Protein AF-Q06V86-F1 (afdb_monomer)

Radius of gyration: 28.52 Å; Cα contacts (8 Å, |Δi|>4): 128; chains: 1; bounding box: 79×44×77 Å

pLDDT: mean 86.24, std 14.99, range [34.12, 98.25]

Nearest PDB structures (foldseek):
  3jbn-assembly1_U  TM=5.425E-01  e=2.072E+00  Plasmodium falciparum 3D7
  9brq-assembly1_7  TM=2.584E-01  e=2.340E+00  Mus musculus
  8ieq-assembly1_A  TM=3.438E-01  e=5.481E+00  Homo sapiens

Solvent-accessible surface area (backbone atoms only — not comparable to full-atom values): 13722 Å² total; per-residue (Å²): 137,84,93,72,70,93,84,68,73,77,73,76,74,80,74,72,74,88,72,66,67,82,69,72,79,90,64,79,62,93,86,62,80,80,78,74,76,84,74,82,75,83,71,97,71,87,79,88,86,83,70,64,50,37,94,85,79,64,45,80,49,80,87,68,82,87,57,80,82,87,85,83,84,79,92,78,89,59,98,70,81,58,86,90,81,85,85,86,66,56,75,47,69,44,89,88,80,67,50,68,50,61,57,80,77,59,92,56,53,51,90,101,50,94,65,44,45,70,61,21,42,52,53,32,39,39,40,77,74,63,65,42,53,72,69,55,49,46,48,42,40,31,72,75,54,68,41,90,71,50,72,71,57,52,51,53,28,40,50,52,35,51,61,68,44,44,68,57,54,54,50,50,54,57,57,68,73,45,91,73,93,69,53,74,49,80,44,80,42,72,58,96,87,44,81,45,74,47,77,46,78,90

Secondary structure (DSSP, 8-state):
-----TT---------GGG------SSPPTTPPP------SS-S--------B-TTT--B----SSSPP---------S--S--------EEE-TTT--EEEPPPPTT--TT--S-HHHHHHHHHHHHTT---HHHHHHIIIIIS-----HHHHHHHHHHHHHHHHHHHHHHHHHHTSSS---EEEEEEEETTEEEEEEEE-

Mean predicted aligned error: 11.6 Å

InterPro domains:
  IPR004291 Transposase IS66, central domain [PF03050] (114-201)
  IPR052344 Transposase-related protein [PTHR33678] (10-201)

Structure (mmCIF, N/CA/C/O backbone):
data_AF-Q06V86-F1
#
_entry.id   AF-Q06V86-F1
#
loop_
_atom_site.group_PDB
_atom_site.id
_atom_site.type_symbol
_atom_site.label_atom_id
_atom_site.label_alt_id
_atom_site.label_comp_id
_atom_site.label_asym_id
_atom_site.label_entity_id
_atom_site.label_seq_id
_atom_site.pdbx_PDB_ins_code
_atom_site.Cartn_x
_atom_site.Cartn_y
_atom_site.Cartn_z
_atom_site.occupancy
_atom_site.B_iso_or_equiv
_atom_site.auth_seq_id
_atom_site.auth_comp_id
_atom_site.auth_asym_id
_atom_site.auth_atom_id
_atom_site.pdbx_PDB_model_num
ATOM 1 N N . ASN A 1 1 ? 9.901 1.646 -50.564 1.00 34.12 1 ASN A N 1
ATOM 2 C CA . ASN A 1 1 ? 9.011 2.822 -50.488 1.00 34.12 1 ASN A CA 1
ATOM 3 C C . ASN A 1 1 ? 7.568 2.352 -50.466 1.00 34.12 1 ASN A C 1
ATOM 5 O O . ASN A 1 1 ? 7.031 2.050 -51.520 1.00 34.12 1 ASN A O 1
ATOM 9 N N . SER A 1 2 ? 6.979 2.202 -49.276 1.00 37.16 2 SER A N 1
ATOM 10 C CA . SER A 1 2 ? 5.553 1.888 -49.124 1.00 37.16 2 SER A CA 1
ATOM 11 C C . SER A 1 2 ? 4.812 3.194 -48.870 1.00 37.16 2 SER A C 1
ATOM 13 O O . SER A 1 2 ? 5.022 3.860 -47.861 1.00 37.16 2 SER A O 1
ATOM 15 N N . SER A 1 3 ? 4.016 3.581 -49.853 1.00 55.81 3 SER A N 1
ATOM 16 C CA . SER A 1 3 ? 3.375 4.877 -50.043 1.00 55.81 3 SER A CA 1
ATOM 17 C C . SER A 1 3 ? 2.005 4.951 -49.363 1.00 55.81 3 SER A C 1
ATOM 19 O O . SER A 1 3 ? 0.987 5.073 -50.042 1.00 55.81 3 SER A O 1
ATOM 21 N N . VAL A 1 4 ? 1.959 4.864 -48.029 1.00 56.91 4 VAL A N 1
ATOM 22 C CA . VAL A 1 4 ? 0.710 5.085 -47.275 1.00 56.91 4 VAL A CA 1
ATOM 23 C C . VAL A 1 4 ? 0.961 6.028 -46.088 1.00 56.91 4 VAL A C 1
ATOM 25 O O . VAL A 1 4 ? 1.773 5.694 -45.226 1.00 56.91 4 VAL A O 1
ATOM 28 N N . PRO A 1 5 ? 0.301 7.203 -46.028 1.00 54.62 5 PRO A N 1
ATOM 29 C CA . PRO A 1 5 ? 0.471 8.162 -44.941 1.00 54.62 5 PRO A CA 1
ATOM 30 C C . PRO A 1 5 ? -0.300 7.768 -43.660 1.00 54.62 5 PRO A C 1
ATOM 32 O O . PRO A 1 5 ? -1.327 7.088 -43.739 1.00 54.62 5 PRO A O 1
ATOM 35 N N . PRO A 1 6 ? 0.135 8.241 -42.473 1.00 48.91 6 PRO A N 1
ATOM 36 C CA . PRO A 1 6 ? -0.340 7.768 -41.166 1.00 48.91 6 PRO A CA 1
ATOM 37 C C . PRO A 1 6 ? -1.754 8.240 -40.788 1.00 48.91 6 PRO A C 1
ATOM 39 O O . PRO A 1 6 ? -2.291 7.803 -39.778 1.00 48.91 6 PRO A O 1
ATOM 42 N N . SER A 1 7 ? -2.364 9.129 -41.577 1.00 47.81 7 SER A N 1
ATOM 43 C CA . SER A 1 7 ? -3.727 9.640 -41.369 1.00 47.81 7 SER A CA 1
ATOM 44 C C . SER A 1 7 ? -4.813 8.809 -42.065 1.00 47.81 7 SER A C 1
ATOM 46 O O . SER A 1 7 ? -5.989 9.161 -42.010 1.00 47.81 7 SER A O 1
ATOM 48 N N . SER A 1 8 ? -4.446 7.698 -42.710 1.00 54.53 8 SER A N 1
ATOM 49 C CA . SER A 1 8 ? -5.396 6.755 -43.310 1.00 54.53 8 SER A CA 1
ATOM 50 C C . SER A 1 8 ? -5.833 5.720 -42.274 1.00 54.53 8 SER A C 1
ATOM 52 O O . SER A 1 8 ? -5.458 4.550 -42.340 1.00 54.53 8 SER A O 1
ATOM 54 N N . ASP A 1 9 ? -6.601 6.172 -41.288 1.00 55.97 9 ASP A N 1
ATOM 55 C CA . ASP A 1 9 ? -7.289 5.307 -40.336 1.00 55.97 9 ASP A CA 1
ATOM 56 C C . ASP A 1 9 ? -8.225 4.381 -41.137 1.00 55.97 9 ASP A C 1
ATOM 58 O O . ASP A 1 9 ? -9.219 4.830 -41.718 1.00 55.97 9 ASP A O 1
ATOM 62 N N . GLN A 1 10 ? -7.885 3.092 -41.274 1.00 51.84 10 GLN A N 1
ATOM 63 C CA . GLN A 1 10 ? -8.790 2.147 -41.928 1.00 51.84 10 GLN A CA 1
ATOM 64 C C . GLN A 1 10 ? -10.020 1.990 -41.035 1.00 51.84 10 GLN A C 1
ATOM 66 O O . GLN A 1 10 ? -10.004 1.261 -40.042 1.00 51.84 10 GLN A O 1
ATOM 71 N N . LEU A 1 11 ? -11.093 2.683 -41.424 1.00 51.59 11 LEU A N 1
ATOM 72 C CA . LEU A 1 11 ? -12.454 2.501 -40.937 1.00 51.59 11 LEU A CA 1
ATOM 73 C C . LEU A 1 11 ? -12.716 1.015 -40.678 1.00 51.59 11 LEU A C 1
ATOM 75 O O . LEU A 1 11 ? -12.593 0.180 -41.577 1.00 51.59 11 LEU A O 1
ATOM 79 N N . LYS A 1 12 ? -13.042 0.714 -39.414 1.00 54.31 12 LYS A N 1
ATOM 80 C CA . LYS A 1 12 ? -13.374 -0.611 -38.877 1.00 54.31 12 LYS A CA 1
ATOM 81 C C . LYS A 1 12 ? -14.008 -1.496 -39.949 1.00 54.31 12 LYS A C 1
ATOM 83 O O . LYS A 1 12 ? -15.127 -1.227 -40.388 1.00 54.31 12 LYS A O 1
ATOM 88 N N . LYS A 1 13 ? -13.327 -2.591 -40.310 1.00 53.28 13 LYS A N 1
ATOM 89 C CA . LYS A 1 13 ? -13.936 -3.669 -41.099 1.00 53.28 13 LYS A CA 1
ATOM 90 C C . LYS A 1 13 ? -15.289 -4.011 -40.461 1.00 53.28 13 LYS A C 1
ATOM 92 O O . LYS A 1 13 ? -15.313 -4.266 -39.250 1.00 53.28 13 LYS A O 1
ATOM 97 N N . PRO A 1 14 ? -16.405 -4.031 -41.213 1.00 53.03 14 PRO A N 1
ATOM 98 C CA . PRO A 1 14 ? -17.647 -4.564 -40.688 1.00 53.03 14 PRO A CA 1
ATOM 99 C C . PRO A 1 14 ? -17.347 -5.997 -40.261 1.00 53.03 14 PRO A C 1
ATOM 101 O O . PRO A 1 14 ? -16.994 -6.836 -41.087 1.00 53.03 14 PRO A O 1
ATOM 104 N N . SER A 1 15 ? -17.398 -6.272 -38.957 1.00 57.78 15 SER A N 1
ATOM 105 C CA . SER A 1 15 ? -17.241 -7.637 -38.468 1.00 57.78 15 SER A CA 1
ATOM 106 C C . SER A 1 15 ? -18.275 -8.498 -39.184 1.00 57.78 15 SER A C 1
ATOM 108 O O . SER A 1 15 ? -19.460 -8.148 -39.167 1.00 57.78 15 SER A O 1
ATOM 110 N N . ASP A 1 16 ? -17.844 -9.595 -39.796 1.00 55.84 16 ASP A N 1
ATOM 111 C CA . ASP A 1 16 ? -18.715 -10.559 -40.456 1.00 55.84 16 ASP A CA 1
ATOM 112 C C . ASP A 1 16 ? -19.658 -11.177 -39.406 1.00 55.84 16 ASP A C 1
ATOM 114 O O . ASP A 1 16 ? -19.385 -12.210 -38.787 1.00 55.84 16 ASP A O 1
ATOM 118 N N . LYS A 1 17 ? -20.795 -10.516 -39.147 1.00 54.19 17 LYS A N 1
ATOM 119 C CA . LYS A 1 17 ? -21.799 -10.952 -38.159 1.00 54.19 17 LYS A CA 1
ATOM 120 C C . LYS A 1 17 ? -22.385 -12.330 -38.506 1.00 54.19 17 LYS A C 1
ATOM 122 O O . LYS A 1 17 ? -23.031 -12.941 -37.658 1.00 54.19 17 LYS A O 1
ATOM 127 N N . LYS A 1 18 ? -22.121 -12.848 -39.713 1.00 53.69 18 LYS A N 1
ATOM 128 C CA . LYS A 1 18 ? -22.596 -14.140 -40.226 1.00 53.69 18 LYS A CA 1
ATOM 129 C C . LYS A 1 18 ? -21.839 -15.369 -39.695 1.00 53.69 18 LYS A C 1
ATOM 131 O O . LYS A 1 18 ? -22.298 -16.481 -39.920 1.00 53.69 18 LYS A O 1
ATOM 136 N N . LYS A 1 19 ? -20.745 -15.209 -38.931 1.00 50.72 19 LYS A N 1
ATOM 137 C CA . LYS A 1 19 ? -20.036 -16.331 -38.265 1.00 50.72 19 LYS A CA 1
ATOM 138 C C . LYS A 1 19 ? -20.211 -16.393 -36.743 1.00 50.72 19 LYS A C 1
ATOM 140 O O . LYS A 1 19 ? -19.453 -17.085 -36.064 1.00 50.72 19 LYS A O 1
ATOM 145 N N . ARG A 1 20 ? -21.228 -15.743 -36.168 1.00 49.97 20 ARG A N 1
ATOM 146 C CA . ARG A 1 20 ? -21.636 -16.075 -34.795 1.00 49.97 20 ARG A CA 1
ATOM 147 C C . ARG A 1 20 ? -22.357 -17.423 -34.818 1.00 49.97 20 ARG A C 1
ATOM 149 O O . ARG A 1 20 ? -23.579 -17.472 -34.915 1.00 49.97 20 ARG A O 1
ATOM 156 N N . LYS A 1 21 ? -21.600 -18.527 -34.715 1.00 56.78 21 LYS A N 1
ATOM 157 C CA . LYS A 1 21 ? -22.159 -19.798 -34.225 1.00 56.78 21 LYS A CA 1
ATOM 158 C C . LYS A 1 21 ? -22.973 -19.449 -32.978 1.00 56.78 21 LYS A C 1
ATOM 160 O O . LYS A 1 21 ? -22.443 -18.735 -32.124 1.00 56.78 21 LYS A O 1
ATOM 165 N N . LYS A 1 22 ? -24.247 -19.871 -32.916 1.00 57.00 22 LYS A N 1
ATOM 166 C CA . LYS A 1 22 ? -25.102 -19.708 -31.728 1.00 57.00 22 LYS A CA 1
ATOM 167 C C . LYS A 1 22 ? -24.255 -20.107 -30.527 1.00 57.00 22 LYS A C 1
ATOM 169 O O . LYS A 1 22 ? -23.870 -21.268 -30.412 1.00 57.00 22 LYS A O 1
ATOM 174 N N . GLY A 1 23 ? -23.853 -19.114 -29.737 1.00 56.69 23 GLY A N 1
ATOM 175 C CA . GLY A 1 23 ? -22.948 -19.338 -28.627 1.00 56.69 23 GLY A CA 1
ATOM 176 C C . GLY A 1 23 ? -23.586 -20.375 -27.722 1.00 56.69 23 GLY A C 1
ATOM 177 O O . GLY A 1 23 ? -24.752 -20.226 -27.353 1.00 56.69 23 GLY A O 1
ATOM 178 N N . PHE A 1 24 ? -22.836 -21.422 -27.377 1.00 60.59 24 PHE A N 1
ATOM 179 C CA . PHE A 1 24 ? -23.138 -22.184 -26.175 1.00 60.59 24 PHE A CA 1
ATOM 180 C C . PHE A 1 24 ? -23.420 -21.177 -25.058 1.00 60.59 24 PHE A C 1
ATOM 182 O O . PHE A 1 24 ? -22.706 -20.170 -24.960 1.00 60.59 24 PHE A O 1
ATOM 189 N N . LYS A 1 25 ? -24.491 -21.398 -24.282 1.00 56.88 25 LYS A N 1
ATOM 190 C CA . LYS A 1 25 ? -24.834 -20.529 -23.151 1.00 56.88 25 LYS A CA 1
ATOM 191 C C . LYS A 1 25 ? -23.555 -20.319 -22.338 1.00 56.88 25 LYS A C 1
ATOM 193 O O . LYS A 1 25 ? -22.993 -21.276 -21.814 1.00 56.88 25 LYS A O 1
ATOM 198 N N . ARG A 1 26 ? -23.059 -19.079 -22.309 1.00 58.31 26 ARG A N 1
ATOM 199 C CA . ARG A 1 26 ? -21.938 -18.699 -21.45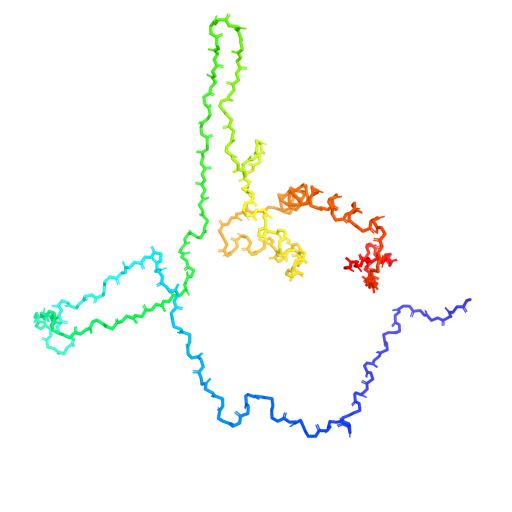1 1.00 58.31 26 ARG A CA 1
ATOM 200 C C . ARG A 1 26 ? -22.482 -18.709 -20.034 1.00 58.31 26 ARG A C 1
ATOM 202 O O . ARG A 1 26 ? -23.236 -17.821 -19.658 1.00 58.31 26 ARG A O 1
ATOM 209 N N . GLY A 1 27 ? -22.164 -19.765 -19.310 1.00 64.69 27 GLY A N 1
ATOM 210 C CA . GLY A 1 27 ? -22.606 -19.987 -17.951 1.00 64.69 27 GLY A CA 1
ATOM 211 C C . GLY A 1 27 ? -22.197 -21.383 -17.496 1.00 64.69 27 GLY A C 1
ATOM 212 O O . GLY A 1 27 ? -21.811 -22.211 -18.328 1.00 64.69 27 GLY A O 1
ATOM 213 N N . PRO A 1 28 ? -22.267 -21.646 -16.188 1.00 60.50 28 PRO A N 1
ATOM 214 C CA . PRO A 1 28 ? -22.154 -23.001 -15.679 1.00 60.50 28 PRO A CA 1
ATOM 215 C C . PRO A 1 28 ? -23.181 -23.895 -16.400 1.00 60.50 28 PRO A C 1
ATOM 217 O O . PRO A 1 28 ? -24.279 -23.435 -16.727 1.00 60.50 28 PRO A O 1
ATOM 220 N N . LYS A 1 29 ? -22.836 -25.157 -16.692 1.00 73.00 29 LYS A N 1
ATOM 221 C CA . LYS A 1 29 ? -23.814 -26.155 -17.165 1.00 73.00 29 LYS A CA 1
ATOM 222 C C . LYS A 1 29 ? -25.028 -26.205 -16.214 1.00 73.00 29 LYS A C 1
ATOM 224 O O . LYS A 1 29 ? -24.946 -25.785 -15.058 1.00 73.0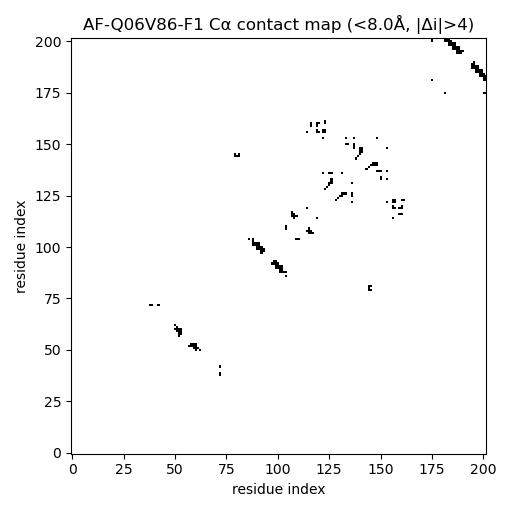0 29 LYS A O 1
ATOM 229 N N . TYR A 1 30 ? -26.154 -26.726 -16.700 1.00 59.00 30 TYR A N 1
ATOM 230 C CA . TYR A 1 30 ? -27.241 -27.111 -15.797 1.00 59.00 30 TYR A CA 1
ATOM 231 C C . TYR A 1 30 ? -26.651 -28.016 -14.702 1.00 59.00 30 TYR A C 1
ATOM 233 O O . TYR A 1 30 ? -25.876 -28.915 -15.025 1.00 59.00 30 TYR A O 1
ATOM 241 N N . ASP A 1 31 ? -26.976 -27.715 -13.444 1.00 60.22 31 ASP A N 1
ATOM 242 C CA . ASP A 1 31 ? -26.534 -28.442 -12.244 1.00 60.22 31 ASP A CA 1
ATOM 243 C C . ASP A 1 31 ? -25.104 -28.169 -11.725 1.00 60.22 31 ASP A C 1
ATOM 245 O O . ASP A 1 31 ? -24.511 -28.988 -11.024 1.00 60.22 31 ASP A O 1
ATOM 249 N N . HIS A 1 32 ? -24.518 -26.996 -12.008 1.00 61.72 32 HIS A N 1
ATOM 250 C CA . HIS A 1 32 ? -23.329 -26.590 -11.247 1.00 61.72 32 HIS A CA 1
ATOM 251 C C . HIS A 1 32 ? -23.700 -26.242 -9.799 1.00 61.72 32 HIS A C 1
ATOM 253 O O . HIS A 1 32 ? -24.498 -25.322 -9.592 1.00 61.72 32 HIS A O 1
ATOM 259 N N . PRO A 1 33 ? -23.068 -26.880 -8.797 1.00 63.41 33 PRO A N 1
ATOM 260 C CA . PRO A 1 33 ? -23.258 -26.503 -7.407 1.00 63.41 33 PRO A CA 1
ATOM 261 C C . PRO A 1 33 ? -22.790 -25.060 -7.216 1.00 63.41 33 PRO A C 1
ATOM 263 O O . PRO A 1 33 ? -21.637 -24.715 -7.502 1.00 63.41 33 PRO A O 1
ATOM 266 N N . GLY A 1 34 ? -23.698 -24.203 -6.752 1.00 62.22 34 GLY A N 1
ATOM 267 C CA . GLY A 1 34 ? -23.363 -22.837 -6.379 1.00 62.22 34 GLY A CA 1
ATOM 268 C C . GLY A 1 34 ? -22.326 -22.862 -5.261 1.00 62.22 34 GLY A C 1
ATOM 269 O O . GLY A 1 34 ? -22.595 -23.347 -4.167 1.00 62.22 34 GLY A O 1
ATOM 270 N N . LYS A 1 35 ? -21.127 -22.345 -5.526 1.00 66.56 35 LYS A N 1
ATOM 271 C CA . LYS A 1 35 ? -20.160 -22.044 -4.468 1.00 66.56 35 LYS A CA 1
ATOM 272 C C . LYS A 1 35 ? -20.473 -20.655 -3.932 1.00 66.56 35 LYS A C 1
ATOM 274 O O . LYS A 1 35 ? -19.900 -19.670 -4.393 1.00 66.56 35 LYS A O 1
ATOM 279 N N . THR A 1 36 ? -21.403 -20.568 -2.987 1.00 68.44 36 THR A N 1
ATOM 280 C CA . THR A 1 36 ? -21.547 -19.350 -2.184 1.00 68.44 36 THR A CA 1
ATOM 281 C C . THR A 1 36 ? -20.258 -19.174 -1.384 1.00 68.44 36 THR A C 1
ATOM 283 O O . THR A 1 36 ? -19.743 -20.130 -0.805 1.00 68.44 36 THR A O 1
ATOM 286 N N . ARG A 1 37 ? -19.669 -17.977 -1.416 1.00 68.81 37 ARG A N 1
ATOM 287 C CA . ARG A 1 37 ? -18.420 -17.693 -0.702 1.00 68.81 37 ARG A CA 1
ATOM 288 C C . ARG A 1 37 ? -18.677 -17.764 0.809 1.00 68.81 37 ARG A C 1
ATOM 290 O O . ARG A 1 37 ? -19.524 -17.032 1.309 1.00 68.81 37 ARG A O 1
ATOM 297 N N . ASN A 1 38 ? -17.929 -18.605 1.524 1.00 69.75 38 ASN A N 1
ATOM 298 C CA . ASN A 1 38 ? -18.038 -18.794 2.979 1.00 69.75 38 ASN A CA 1
ATOM 299 C C . ASN A 1 38 ? -17.360 -17.649 3.765 1.00 69.75 38 ASN A C 1
ATOM 301 O O . ASN A 1 38 ? -16.395 -17.881 4.490 1.00 69.75 38 ASN A O 1
ATOM 305 N N . GLY A 1 39 ? -17.827 -16.408 3.588 1.00 79.31 39 GLY A N 1
ATOM 306 C CA . GLY A 1 39 ? -17.274 -15.233 4.275 1.00 79.31 39 GLY A CA 1
ATOM 307 C C . GLY A 1 39 ? -15.791 -14.960 3.964 1.00 79.31 39 GLY A C 1
ATOM 308 O O . GLY A 1 39 ? -15.280 -15.323 2.898 1.00 79.31 39 GLY A O 1
ATOM 309 N N . PHE A 1 40 ? -15.111 -14.281 4.890 1.00 86.00 40 PHE A N 1
ATOM 310 C CA . PHE A 1 40 ? -13.706 -1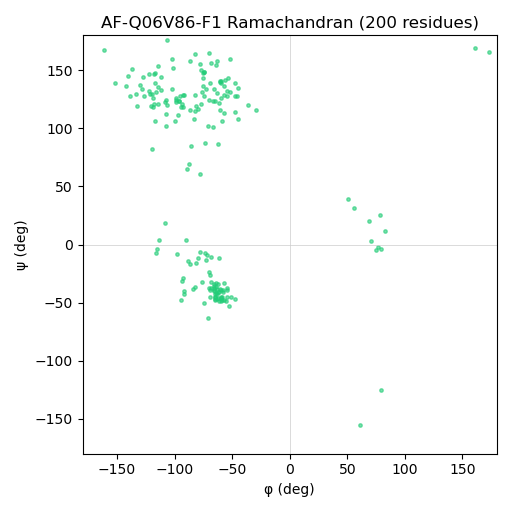3.857 4.818 1.00 86.00 40 PHE A CA 1
ATOM 311 C C . PHE A 1 40 ? -12.796 -14.549 5.853 1.00 86.00 40 PHE A C 1
ATOM 313 O O . PHE A 1 40 ? -11.610 -14.245 5.913 1.00 86.00 40 PHE A O 1
ATOM 320 N N . GLY A 1 41 ? -13.307 -15.503 6.640 1.00 87.00 41 GLY A N 1
ATOM 321 C CA . GLY A 1 41 ? -12.556 -16.110 7.743 1.00 87.00 41 GLY A CA 1
ATOM 322 C C . GLY A 1 41 ? -12.557 -15.204 8.977 1.00 87.00 41 GLY A C 1
ATOM 323 O O . GLY A 1 41 ? -13.632 -14.823 9.445 1.00 87.00 41 GLY A O 1
ATOM 324 N N . GLN A 1 42 ? -11.373 -14.872 9.501 1.00 89.38 42 GLN A N 1
ATOM 325 C CA . GLN A 1 42 ? -11.223 -13.967 10.644 1.00 89.38 42 GLN A CA 1
ATOM 326 C C . GLN A 1 42 ? -11.414 -12.503 10.197 1.00 89.38 42 GLN A C 1
ATOM 328 O O . GLN A 1 42 ? -10.665 -12.050 9.332 1.00 89.38 42 GLN A O 1
ATOM 333 N N . PRO A 1 43 ? -12.393 -11.760 10.752 1.00 92.94 43 PRO A N 1
ATOM 334 C CA . PRO A 1 43 ? -12.591 -10.351 10.422 1.00 92.94 43 PRO A CA 1
ATOM 335 C C . PRO A 1 43 ? -11.563 -9.454 11.127 1.00 92.94 43 PRO A C 1
ATOM 337 O O . PRO A 1 43 ? -11.149 -9.746 12.249 1.00 92.94 43 PRO A O 1
ATOM 340 N N . ASP A 1 44 ? -11.216 -8.325 10.505 1.00 93.19 44 ASP A N 1
ATOM 341 C CA . ASP A 1 44 ? -10.317 -7.320 11.098 1.00 93.19 44 ASP A CA 1
ATOM 342 C C . ASP A 1 44 ? -10.950 -6.603 12.303 1.00 93.19 44 ASP A C 1
ATOM 344 O O . ASP A 1 44 ? -10.264 -6.209 13.245 1.00 93.19 44 ASP A O 1
ATOM 348 N N . LYS A 1 45 ? -12.278 -6.429 12.276 1.00 93.00 45 LYS A N 1
ATOM 349 C CA . LYS A 1 45 ? -13.069 -5.783 13.328 1.00 93.00 45 LYS A CA 1
ATOM 350 C C . LYS A 1 45 ? -14.407 -6.500 13.488 1.00 93.00 45 LYS A C 1
ATOM 352 O O . LYS A 1 45 ? -15.072 -6.798 12.499 1.00 93.00 45 LYS A O 1
ATOM 357 N N . ILE A 1 46 ? -14.814 -6.735 14.734 1.00 94.81 46 ILE A N 1
ATOM 358 C CA . ILE A 1 46 ? -16.150 -7.230 15.088 1.00 94.81 46 ILE A CA 1
ATOM 359 C C . ILE A 1 46 ? -16.912 -6.064 15.711 1.00 94.81 46 ILE A C 1
ATOM 361 O O . ILE A 1 46 ? -16.427 -5.444 16.656 1.00 94.81 46 ILE A O 1
ATOM 365 N N . VAL A 1 47 ? -18.077 -5.740 15.154 1.00 95.19 47 VAL A N 1
ATOM 366 C CA . VAL A 1 47 ? -18.963 -4.691 15.668 1.00 95.19 47 VAL A CA 1
ATOM 367 C C . VAL A 1 47 ? -20.270 -5.363 16.083 1.00 95.19 47 VAL A C 1
ATOM 369 O O . VAL A 1 47 ? -21.012 -5.786 15.193 1.00 95.19 47 VAL A O 1
ATOM 372 N N . PRO A 1 48 ? -20.547 -5.518 17.391 1.00 94.19 48 PRO A N 1
ATOM 373 C CA . PRO A 1 48 ? -21.835 -6.027 17.835 1.00 94.19 48 PRO A CA 1
ATOM 374 C C . PRO A 1 48 ? -22.922 -5.009 17.477 1.00 94.19 48 PRO A C 1
ATOM 376 O O . PRO A 1 48 ? -22.748 -3.805 17.668 1.00 94.19 48 PRO A O 1
ATOM 379 N N . LEU A 1 49 ? -24.027 -5.496 16.915 1.00 94.69 49 LEU A N 1
ATOM 380 C CA . LEU A 1 49 ? -25.209 -4.691 16.626 1.00 94.69 49 LEU A CA 1
ATOM 381 C C . LEU A 1 49 ? -26.294 -5.089 17.620 1.00 94.69 49 LEU A C 1
ATOM 383 O O . LEU A 1 49 ? -26.915 -6.142 17.477 1.00 94.69 49 LEU A O 1
ATOM 387 N N . GLU A 1 50 ? -26.480 -4.259 18.640 1.00 93.50 50 GLU A N 1
ATOM 388 C CA . GLU A 1 50 ? -27.463 -4.473 19.698 1.00 93.50 50 GLU A CA 1
ATOM 389 C C . GLU A 1 50 ? -28.704 -3.612 19.462 1.00 93.50 50 GLU A C 1
ATOM 391 O O . GLU A 1 50 ? -28.653 -2.557 18.826 1.00 93.50 50 GLU A O 1
ATOM 396 N N . LEU A 1 51 ? -29.839 -4.096 19.956 1.00 95.56 51 LEU A N 1
ATOM 397 C CA . LEU A 1 51 ? -31.104 -3.382 19.927 1.00 95.56 51 LEU A CA 1
ATOM 398 C C . LEU A 1 51 ? -31.475 -3.075 21.376 1.00 95.56 51 LEU A C 1
ATOM 400 O O . LEU A 1 51 ? -31.595 -4.004 22.163 1.00 95.56 51 LEU A O 1
ATOM 404 N N . GLU A 1 52 ? -31.642 -1.798 21.722 1.00 94.31 52 GLU A N 1
ATOM 405 C CA . GLU A 1 52 ? -32.019 -1.375 23.084 1.00 94.31 52 GLU A CA 1
ATOM 406 C C . GLU A 1 52 ? -33.537 -1.199 23.234 1.00 94.31 52 GLU A C 1
ATOM 408 O O . GLU A 1 52 ? -34.113 -1.462 24.292 1.00 94.31 52 GLU A O 1
ATOM 413 N N . ASN A 1 53 ? -34.213 -0.800 22.150 1.00 97.25 53 ASN A N 1
ATOM 414 C CA . ASN A 1 53 ? -35.651 -0.546 22.134 1.00 97.25 53 ASN A CA 1
ATOM 415 C C . ASN A 1 53 ? -36.356 -1.302 21.011 1.00 97.25 53 ASN A C 1
ATOM 417 O O . ASN A 1 53 ? -35.862 -1.419 19.889 1.00 97.25 53 ASN A O 1
ATOM 421 N N . CYS A 1 54 ? -37.575 -1.752 21.295 1.00 95.94 54 CYS A N 1
ATOM 422 C CA . CYS A 1 54 ? -38.448 -2.352 20.304 1.00 95.94 54 CYS A CA 1
ATOM 423 C C . CYS A 1 54 ? -38.830 -1.296 19.251 1.00 95.94 54 CYS A C 1
ATOM 425 O O . CYS A 1 54 ? -39.445 -0.289 19.610 1.00 95.94 54 CYS A O 1
ATOM 427 N N . PRO A 1 55 ? -38.571 -1.522 17.950 1.00 95.31 55 PRO A N 1
ATOM 428 C CA . PRO A 1 55 ? -38.890 -0.548 16.904 1.00 95.31 55 PRO A CA 1
ATOM 429 C C . PRO A 1 55 ? -40.400 -0.354 16.690 1.00 95.31 55 PRO A C 1
ATOM 431 O O . PRO A 1 55 ? -40.799 0.553 15.967 1.00 95.31 55 PRO A O 1
ATOM 434 N N . VAL A 1 56 ? -41.244 -1.204 17.287 1.00 97.12 56 VAL A N 1
ATOM 435 C CA . VAL A 1 56 ? -42.708 -1.137 17.160 1.00 97.12 56 VAL A CA 1
ATOM 436 C C . VAL A 1 56 ? -43.344 -0.347 18.305 1.00 97.12 56 VAL A C 1
ATOM 438 O O . VAL A 1 56 ? -44.191 0.503 18.053 1.00 97.12 56 VAL A O 1
ATOM 441 N N . CYS A 1 57 ? -42.965 -0.624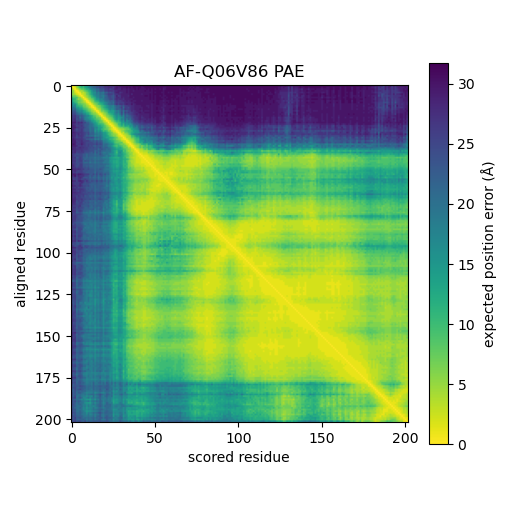 19.557 1.00 96.44 57 CYS A N 1
ATOM 442 C CA . CYS A 1 57 ? -43.602 -0.023 20.738 1.00 96.44 57 CYS A CA 1
ATOM 443 C C . CYS A 1 57 ? -42.681 0.873 21.580 1.00 96.44 57 CYS A C 1
ATOM 445 O O . CYS A 1 57 ? -43.160 1.503 22.518 1.00 96.44 57 CYS A O 1
ATOM 447 N N . GLY A 1 58 ? -41.377 0.922 21.291 1.00 95.75 58 GLY A N 1
ATOM 448 C CA . GLY A 1 58 ? -40.390 1.718 22.031 1.00 95.75 58 GLY A CA 1
ATOM 449 C C . GLY A 1 58 ? -39.983 1.160 23.401 1.00 95.75 58 GLY A C 1
ATOM 450 O O . GLY A 1 58 ? -39.082 1.707 24.030 1.00 95.75 58 GLY A O 1
ATOM 451 N N . GLY A 1 59 ? -40.608 0.073 23.868 1.00 96.94 59 GLY A N 1
ATOM 452 C CA . GLY A 1 59 ? -40.231 -0.591 25.120 1.00 96.94 59 GLY A CA 1
ATOM 453 C C . GLY A 1 59 ? -38.808 -1.155 25.083 1.00 96.94 59 GLY A C 1
ATOM 454 O O . GLY A 1 59 ? -38.268 -1.397 24.003 1.00 96.94 59 GLY A O 1
ATOM 455 N N . SER A 1 60 ? -38.205 -1.371 26.254 1.00 96.69 60 SER A N 1
ATOM 456 C CA . SER A 1 60 ? -36.901 -2.034 26.371 1.00 96.69 60 SER A CA 1
ATOM 457 C C . SER A 1 60 ? -36.968 -3.454 25.814 1.00 96.69 60 SER A C 1
ATOM 459 O O . SER A 1 60 ? -37.960 -4.157 26.024 1.00 96.69 60 SER A O 1
ATOM 461 N N . VAL A 1 61 ? -35.919 -3.877 25.117 1.00 96.75 61 VAL A N 1
ATOM 462 C CA . VAL A 1 61 ? -35.775 -5.261 24.656 1.00 96.75 61 VAL A CA 1
ATOM 463 C C . VAL A 1 61 ? -34.590 -5.920 25.340 1.00 96.75 61 VAL A C 1
ATOM 465 O O . VAL A 1 61 ? -33.638 -5.260 25.748 1.00 96.75 61 VAL A O 1
ATOM 468 N N . GLU A 1 62 ? -34.661 -7.237 25.446 1.00 94.56 62 GLU A N 1
ATOM 469 C CA . GLU A 1 62 ? -33.575 -8.065 25.942 1.00 94.56 62 GLU A CA 1
ATOM 470 C C . GLU A 1 62 ? -33.128 -9.003 24.831 1.00 94.56 62 GLU A C 1
ATOM 472 O O . GLU A 1 62 ? -33.909 -9.414 23.964 1.00 94.56 62 GLU A O 1
ATOM 477 N N . ARG A 1 63 ? -31.839 -9.315 24.841 1.00 93.38 63 ARG A N 1
ATOM 478 C CA . ARG A 1 63 ? -31.247 -10.228 23.882 1.00 93.38 63 ARG A CA 1
ATOM 479 C C . ARG A 1 63 ? -31.610 -11.669 24.248 1.00 93.38 63 ARG A C 1
ATOM 481 O O . ARG A 1 63 ? -31.405 -12.088 25.380 1.00 93.38 63 ARG A O 1
ATOM 488 N N . ASP A 1 64 ? -32.080 -12.441 23.272 1.00 94.31 64 ASP A N 1
ATOM 489 C CA . ASP A 1 64 ? -32.247 -13.889 23.422 1.00 94.31 64 ASP A CA 1
ATOM 490 C C . ASP A 1 64 ? -30.909 -14.597 23.149 1.00 94.31 64 ASP A C 1
ATOM 492 O O . ASP A 1 64 ? -30.441 -14.646 22.010 1.00 94.31 64 ASP A O 1
ATOM 496 N N . GLU A 1 65 ? -30.268 -15.112 24.202 1.00 93.12 65 GLU A N 1
ATOM 497 C CA . GLU A 1 65 ? -28.978 -15.812 24.117 1.00 93.12 65 GLU A CA 1
ATOM 498 C C . GLU A 1 65 ? -29.094 -17.270 23.641 1.00 93.12 65 GLU A C 1
ATOM 500 O O . GLU A 1 65 ? -28.083 -17.891 23.310 1.00 93.12 65 GLU A O 1
ATOM 505 N N . VAL A 1 66 ? -30.307 -17.833 23.573 1.00 95.44 66 VAL A N 1
ATOM 506 C CA . VAL A 1 66 ? -30.530 -19.205 23.087 1.00 95.44 66 VAL A CA 1
ATOM 507 C C . VAL A 1 66 ? -30.434 -19.258 21.563 1.00 95.44 66 VAL A C 1
ATOM 509 O O . VAL A 1 66 ? -30.007 -20.264 20.987 1.00 95.44 66 VAL A O 1
ATOM 512 N N . VAL A 1 67 ? -30.830 -18.176 20.891 1.00 94.19 67 VAL A N 1
ATOM 513 C CA . VAL A 1 67 ? -30.815 -18.090 19.431 1.00 94.19 67 VAL A CA 1
ATOM 514 C C . VAL A 1 67 ? -29.406 -17.734 18.935 1.00 94.19 67 VAL A C 1
ATOM 516 O O . VAL A 1 67 ? -28.835 -16.733 19.368 1.00 94.19 67 VAL A O 1
ATOM 519 N N . PRO A 1 68 ? -28.836 -18.498 17.980 1.00 92.56 68 PRO A N 1
ATOM 520 C CA . PRO A 1 68 ? -27.536 -18.175 17.404 1.00 92.56 68 PRO A CA 1
ATOM 521 C C . PRO A 1 68 ? -27.527 -16.799 16.731 1.00 92.56 68 PRO A C 1
ATOM 523 O O . PRO A 1 68 ? -28.467 -16.434 16.019 1.00 92.56 68 PRO A O 1
ATOM 526 N N . GLU A 1 69 ? -26.425 -16.065 16.884 1.00 92.50 69 GLU A N 1
ATOM 527 C CA . GLU A 1 69 ? -26.230 -14.792 16.193 1.00 92.50 69 GLU A CA 1
ATOM 528 C C . GLU A 1 69 ? -26.259 -14.961 14.667 1.00 92.50 69 GLU A C 1
ATOM 530 O O . GLU A 1 69 ? -25.662 -15.879 14.095 1.00 92.50 69 GLU A O 1
ATOM 535 N N . LYS A 1 70 ? -26.895 -14.008 13.978 1.00 92.50 70 LYS A N 1
ATOM 536 C CA . LYS A 1 70 ? -26.722 -13.849 12.532 1.00 92.50 70 LYS A CA 1
ATOM 537 C C . LYS A 1 70 ? -25.452 -13.050 12.271 1.00 92.50 70 LYS A C 1
ATOM 539 O O . LYS A 1 70 ? -25.389 -11.866 12.584 1.00 92.50 70 LYS A O 1
ATOM 544 N N . VAL A 1 71 ? -24.468 -13.685 11.641 1.00 90.94 71 VAL A N 1
ATOM 545 C CA . VAL A 1 71 ? -23.199 -13.042 11.284 1.00 90.94 71 VAL A CA 1
ATOM 546 C C . VAL A 1 71 ? -23.245 -12.554 9.838 1.00 90.94 71 VAL A C 1
ATOM 548 O O . VAL A 1 71 ? -23.436 -13.344 8.913 1.00 90.94 71 VAL A O 1
ATOM 551 N N . GLN A 1 72 ? -23.014 -11.257 9.635 1.00 91.25 72 GLN A N 1
ATOM 552 C CA . GLN A 1 72 ? -22.829 -10.654 8.316 1.00 91.25 72 GLN A CA 1
ATOM 553 C C . GLN A 1 72 ? -21.436 -10.029 8.231 1.00 91.25 72 GLN A C 1
ATOM 555 O O . GLN A 1 72 ? -21.114 -9.104 8.970 1.00 91.25 72 GLN A O 1
ATOM 560 N N . GLN A 1 73 ? -20.612 -10.530 7.310 1.00 92.62 73 GLN A N 1
ATOM 561 C CA . GLN A 1 73 ? -19.295 -9.963 7.024 1.00 92.62 73 GLN A CA 1
ATOM 562 C C . GLN A 1 73 ? -19.350 -9.133 5.742 1.00 92.62 73 GLN A C 1
ATOM 564 O O . GLN A 1 73 ? -19.874 -9.584 4.722 1.00 92.62 73 GLN A O 1
ATOM 569 N N . VAL A 1 74 ? -18.771 -7.937 5.791 1.00 92.25 74 VAL A N 1
ATOM 570 C CA . VAL A 1 74 ? -18.662 -7.017 4.657 1.00 92.25 74 VAL A CA 1
ATOM 571 C C . VAL A 1 74 ? -17.202 -6.595 4.536 1.00 92.25 74 VAL A C 1
ATOM 573 O O . VAL A 1 74 ? -16.569 -6.280 5.540 1.00 92.25 74 VAL A O 1
ATOM 576 N N . ALA A 1 75 ? -16.664 -6.615 3.317 1.00 92.50 75 ALA A N 1
ATOM 577 C CA . ALA A 1 75 ? -15.384 -5.985 3.017 1.00 92.50 75 ALA A CA 1
ATOM 578 C C . ALA A 1 75 ? -15.666 -4.566 2.524 1.00 92.50 75 ALA A C 1
ATOM 580 O O . ALA A 1 75 ? -16.337 -4.410 1.504 1.00 92.50 75 ALA A O 1
ATOM 581 N N . GLU A 1 76 ? -15.176 -3.565 3.249 1.00 91.94 76 GLU A N 1
ATOM 582 C CA . GLU A 1 76 ? -15.476 -2.154 2.997 1.00 91.94 76 GLU A CA 1
ATOM 583 C C . GLU A 1 76 ? -14.214 -1.289 3.117 1.00 91.94 76 GLU A C 1
ATOM 585 O O . GLU A 1 76 ? -13.285 -1.624 3.858 1.00 91.94 76 GLU A O 1
ATOM 590 N N . VAL A 1 77 ? -14.175 -0.182 2.373 1.00 91.38 77 VAL A N 1
ATOM 591 C CA . VAL A 1 77 ? -13.145 0.852 2.505 1.00 91.38 77 VAL A CA 1
ATOM 592 C C . VAL A 1 77 ? -13.418 1.666 3.769 1.00 91.38 77 VAL A C 1
ATOM 594 O O . VAL A 1 77 ? -14.513 2.178 3.969 1.00 91.38 77 VAL A O 1
ATOM 597 N N . VAL A 1 78 ? -12.407 1.797 4.627 1.00 90.38 78 VAL A N 1
ATOM 598 C CA . VAL A 1 78 ? -12.487 2.606 5.854 1.00 90.38 78 VAL A CA 1
ATOM 599 C C . VAL A 1 78 ? -12.134 4.069 5.585 1.00 90.38 78 VAL A C 1
ATOM 601 O O . VAL A 1 78 ? -11.406 4.359 4.639 1.00 90.38 78 VAL A O 1
ATOM 604 N N . ASP A 1 79 ? -12.587 4.978 6.455 1.00 86.75 79 ASP A N 1
ATOM 605 C CA . ASP A 1 79 ? -12.444 6.435 6.282 1.00 86.75 79 ASP A CA 1
ATOM 606 C C . ASP A 1 79 ? -10.999 6.910 6.049 1.00 86.75 79 ASP A C 1
ATOM 608 O O . ASP A 1 79 ? -10.754 7.810 5.248 1.00 86.75 79 ASP A O 1
ATOM 612 N N . GLN A 1 80 ? -10.026 6.310 6.741 1.00 86.94 80 GLN A N 1
ATOM 613 C CA . GLN A 1 80 ? -8.599 6.602 6.577 1.00 86.94 80 GLN A CA 1
ATOM 614 C C . GLN A 1 80 ? -7.863 5.330 6.142 1.00 86.94 80 GLN A C 1
ATOM 616 O O . GLN A 1 80 ? -7.275 4.638 6.974 1.00 86.94 80 GLN A O 1
ATOM 621 N N . PRO A 1 81 ? -7.878 4.992 4.838 1.00 89.38 81 PRO A N 1
ATOM 622 C CA . PRO A 1 81 ? -7.248 3.769 4.344 1.00 89.38 81 PRO A CA 1
ATOM 623 C C . PRO A 1 81 ? -5.712 3.847 4.368 1.00 89.38 81 PRO A C 1
ATOM 625 O O . PRO A 1 81 ? -5.035 2.845 4.136 1.00 89.38 81 PRO A O 1
ATOM 628 N N . ILE A 1 82 ? -5.155 5.034 4.639 1.00 94.44 82 ILE A N 1
ATOM 629 C CA . ILE A 1 82 ? -3.721 5.304 4.704 1.00 94.44 82 ILE A CA 1
ATOM 630 C C . ILE A 1 82 ? -3.353 5.870 6.070 1.00 94.44 82 ILE A C 1
ATOM 632 O O . ILE A 1 82 ? -3.927 6.849 6.535 1.00 94.44 82 ILE A O 1
ATOM 636 N N . GLU A 1 83 ? -2.304 5.303 6.656 1.00 93.44 83 GLU A N 1
ATOM 637 C CA . GLU A 1 83 ? -1.700 5.779 7.894 1.00 93.44 83 GLU A CA 1
ATOM 638 C C . GLU A 1 83 ? -0.449 6.625 7.595 1.00 93.44 83 GLU A C 1
ATOM 640 O O . GLU A 1 83 ? 0.489 6.159 6.940 1.00 93.44 83 GLU A O 1
ATOM 645 N N . ILE A 1 84 ? -0.411 7.864 8.096 1.00 93.75 84 ILE A N 1
ATOM 646 C CA . ILE A 1 84 ? 0.767 8.740 8.023 1.00 93.75 84 ILE A CA 1
ATOM 647 C C . ILE A 1 84 ? 1.570 8.581 9.316 1.00 93.75 84 ILE A C 1
ATOM 649 O O . ILE A 1 84 ? 1.082 8.893 10.398 1.00 93.75 84 ILE A O 1
ATOM 653 N N . ARG A 1 85 ? 2.819 8.117 9.201 1.00 94.88 85 ARG A N 1
ATOM 654 C CA . ARG A 1 85 ? 3.719 7.884 10.342 1.00 94.88 85 ARG A CA 1
ATOM 655 C C . ARG A 1 85 ? 4.886 8.864 10.338 1.00 94.88 85 ARG A C 1
ATOM 657 O O . ARG A 1 85 ? 5.567 9.009 9.325 1.00 94.88 85 ARG A O 1
ATOM 664 N N . GLU A 1 86 ? 5.162 9.469 11.489 1.00 95.44 86 GLU A N 1
ATOM 665 C CA . GLU A 1 86 ? 6.374 10.256 11.730 1.00 95.44 86 GLU A CA 1
ATOM 666 C C . GLU A 1 86 ? 7.410 9.406 12.477 1.00 95.44 86 GLU A C 1
ATOM 668 O O . GLU A 1 86 ? 7.152 8.912 13.574 1.00 95.44 86 GLU A O 1
ATOM 673 N N . TYR A 1 87 ? 8.600 9.247 11.896 1.00 95.38 87 TYR A N 1
ATOM 674 C CA . TYR A 1 87 ? 9.718 8.552 12.534 1.00 95.38 87 TYR A CA 1
ATOM 675 C C . TYR A 1 87 ? 10.692 9.568 13.133 1.00 95.38 87 TYR A C 1
ATOM 677 O O . TYR A 1 87 ? 11.458 10.206 12.410 1.00 95.38 87 TYR A O 1
ATOM 685 N N . ARG A 1 88 ? 10.690 9.700 14.463 1.00 96.31 88 ARG A N 1
ATOM 686 C CA . ARG A 1 88 ? 11.659 10.526 15.196 1.00 96.31 88 ARG A CA 1
ATOM 687 C C . ARG A 1 88 ? 12.908 9.712 15.495 1.00 96.31 88 ARG A C 1
ATOM 689 O O . ARG A 1 88 ? 12.847 8.725 16.223 1.00 96.31 88 ARG A O 1
ATOM 696 N N . ARG A 1 89 ? 14.035 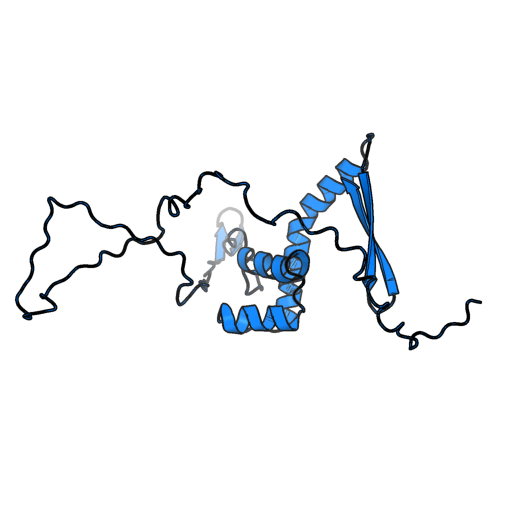10.125 14.920 1.00 95.75 89 ARG A N 1
ATOM 697 C CA . ARG A 1 89 ? 15.306 9.399 14.995 1.00 95.75 89 ARG A CA 1
ATOM 698 C C . ARG A 1 89 ? 16.261 10.119 15.940 1.00 95.75 89 ARG A C 1
ATOM 700 O O . ARG A 1 89 ? 16.615 11.268 15.695 1.00 95.75 89 ARG A O 1
ATOM 707 N N . GLY A 1 90 ? 16.688 9.440 17.002 1.00 97.38 90 GLY A N 1
ATOM 708 C CA . GLY A 1 90 ? 17.739 9.944 17.890 1.00 97.38 90 GLY A CA 1
ATOM 709 C C . GLY A 1 90 ? 19.119 9.836 17.240 1.00 97.38 90 GLY A C 1
ATOM 710 O O . GLY A 1 90 ? 19.351 8.907 16.464 1.00 97.38 90 GLY A O 1
ATOM 711 N N . PHE A 1 91 ? 20.017 10.767 17.565 1.00 97.69 91 PHE A N 1
ATOM 712 C CA . PHE A 1 91 ? 21.444 10.676 17.251 1.00 97.69 91 PHE A CA 1
ATOM 713 C C . PHE A 1 91 ? 22.176 10.024 18.423 1.00 97.69 91 PHE A C 1
ATOM 715 O O . PHE A 1 91 ? 22.026 10.450 19.569 1.00 97.69 91 PHE A O 1
ATOM 722 N N . TYR A 1 92 ? 22.961 8.996 18.139 1.00 98.00 92 TYR A N 1
ATOM 723 C CA . TYR A 1 92 ? 23.662 8.204 19.139 1.00 98.00 92 TYR A CA 1
ATOM 724 C C . TYR A 1 92 ? 25.161 8.317 18.925 1.00 98.00 92 TYR A C 1
ATOM 726 O O . TYR A 1 92 ? 25.629 8.413 17.795 1.00 98.00 92 TYR A O 1
ATOM 734 N N . LYS A 1 93 ? 25.917 8.283 20.022 1.00 98.25 93 LYS A N 1
ATOM 735 C CA . LYS A 1 93 ? 27.379 8.270 20.010 1.00 98.25 93 LYS A CA 1
ATOM 736 C C . LYS A 1 93 ? 27.887 7.196 20.963 1.00 98.25 93 LYS A C 1
ATOM 738 O O . LYS A 1 93 ? 27.492 7.165 22.126 1.00 98.25 93 LYS A O 1
ATOM 743 N N . CYS A 1 94 ? 28.780 6.341 20.482 1.00 97.56 94 CYS A N 1
ATOM 744 C CA . CYS A 1 94 ? 29.490 5.369 21.297 1.00 97.56 94 CYS A CA 1
ATOM 745 C C . CYS A 1 94 ? 30.683 6.053 21.988 1.00 97.56 94 CYS A C 1
ATOM 747 O O . CYS A 1 94 ? 31.586 6.535 21.296 1.00 97.56 94 CYS A O 1
ATOM 749 N N . PRO A 1 95 ? 30.738 6.090 23.331 1.00 96.69 95 PRO A N 1
ATOM 750 C CA . PRO A 1 95 ? 31.842 6.729 24.044 1.00 96.69 95 PRO A CA 1
ATOM 751 C C . PRO A 1 95 ? 33.162 5.951 23.925 1.00 96.69 95 PRO A C 1
ATOM 753 O O . PRO A 1 95 ? 34.222 6.552 24.047 1.00 96.69 95 PRO A O 1
ATOM 756 N N . SER A 1 96 ? 33.116 4.641 23.664 1.00 97.56 96 SER A N 1
ATOM 757 C CA . SER A 1 96 ? 34.309 3.781 23.643 1.00 97.56 96 SER A CA 1
ATOM 758 C C . SER A 1 96 ? 35.060 3.799 22.311 1.00 97.56 96 SER A C 1
ATOM 760 O O . SER A 1 96 ? 36.284 3.755 22.309 1.00 97.56 96 SER A O 1
ATOM 762 N N . CYS A 1 97 ? 34.351 3.851 21.178 1.00 96.88 97 CYS A N 1
ATOM 763 C CA . CYS A 1 97 ? 34.966 3.826 19.842 1.00 96.88 97 CYS A CA 1
ATOM 764 C C . CYS A 1 97 ? 34.753 5.111 19.029 1.00 96.88 97 CYS A C 1
ATOM 766 O O . CYS A 1 97 ? 35.261 5.219 17.918 1.00 96.88 97 CYS A O 1
ATOM 768 N N . GLY A 1 98 ? 33.985 6.077 19.547 1.00 96.44 98 GLY A N 1
ATOM 769 C CA . GLY A 1 98 ? 33.717 7.353 18.877 1.00 96.44 98 GLY A CA 1
ATOM 770 C C . GLY A 1 98 ? 32.704 7.294 17.728 1.00 96.44 98 GLY A C 1
ATOM 771 O O . GLY A 1 98 ? 32.381 8.346 17.183 1.00 96.44 98 GLY A O 1
ATOM 772 N N . TRP A 1 99 ? 32.178 6.112 17.380 1.00 97.44 99 TRP A N 1
ATOM 773 C CA . TRP A 1 99 ? 31.124 5.954 16.370 1.00 97.44 99 TRP A CA 1
ATOM 774 C C . TRP A 1 99 ? 29.897 6.804 16.706 1.00 97.44 99 TRP A C 1
ATOM 776 O O . TRP A 1 99 ? 29.505 6.882 17.871 1.00 97.44 99 TRP A O 1
ATOM 786 N N . SER A 1 100 ? 29.265 7.403 15.700 1.00 97.62 100 SER A N 1
ATOM 787 C CA . SER A 1 100 ? 28.018 8.136 15.890 1.00 97.62 100 SER A CA 1
ATOM 788 C C . SER A 1 100 ? 27.152 8.131 14.643 1.00 97.62 100 SER A C 1
ATOM 790 O O . SER A 1 100 ? 27.676 8.340 13.550 1.00 97.62 100 SER A O 1
ATOM 792 N N . ASP A 1 101 ? 25.847 7.955 14.818 1.00 97.69 101 ASP A N 1
ATOM 793 C CA . ASP A 1 101 ? 24.869 7.989 13.732 1.00 97.69 101 ASP A CA 1
ATOM 794 C C . ASP A 1 101 ? 23.449 8.210 14.280 1.00 97.69 101 ASP A C 1
ATOM 796 O O . ASP A 1 101 ? 23.186 8.071 15.479 1.00 97.69 101 ASP A O 1
ATOM 800 N N . TYR A 1 102 ? 22.506 8.523 13.399 1.00 97.56 102 TYR A N 1
ATOM 801 C CA . TYR A 1 102 ? 21.084 8.471 13.708 1.00 97.56 102 TYR A CA 1
ATOM 802 C C . TYR A 1 102 ? 20.583 7.021 13.734 1.00 97.56 102 TYR A C 1
ATOM 804 O O . TYR A 1 102 ? 20.947 6.217 12.879 1.00 97.56 102 TYR A O 1
ATOM 812 N N . SER A 1 103 ? 19.659 6.696 14.649 1.00 96.62 103 SER A N 1
ATOM 813 C CA . SER A 1 103 ? 18.941 5.400 14.637 1.00 96.62 103 SER A CA 1
ATOM 814 C C . SER A 1 103 ? 18.415 5.069 13.233 1.00 96.62 103 SER A C 1
ATOM 816 O O . SER A 1 103 ? 17.949 5.984 12.562 1.00 96.62 103 SER A O 1
ATOM 818 N N . PRO A 1 104 ? 18.487 3.824 12.740 1.00 95.25 104 PRO A N 1
ATOM 819 C CA . PRO A 1 104 ? 18.130 3.507 11.358 1.00 95.25 104 PRO A CA 1
ATOM 820 C C . PRO A 1 104 ? 16.626 3.667 11.090 1.00 95.25 104 PRO A C 1
ATOM 822 O O . PRO A 1 104 ? 15.798 3.562 11.995 1.00 95.25 104 PRO A O 1
ATOM 825 N N . VAL A 1 105 ? 16.262 3.887 9.825 1.00 95.12 105 VAL A N 1
ATOM 826 C CA . VAL A 1 105 ? 14.860 3.806 9.385 1.00 95.12 105 VAL A CA 1
ATOM 827 C C . VAL A 1 105 ? 14.414 2.341 9.275 1.00 95.12 105 VAL A C 1
ATOM 829 O O . VAL A 1 105 ? 15.232 1.481 8.937 1.00 95.12 105 VAL A O 1
ATOM 832 N N . PRO A 1 106 ? 13.135 2.018 9.545 1.00 95.50 106 PRO A N 1
ATOM 833 C CA . PRO A 1 106 ? 12.642 0.654 9.399 1.00 95.50 106 PRO A CA 1
ATOM 834 C C . PRO A 1 106 ? 12.549 0.236 7.926 1.00 95.50 106 PRO A C 1
ATOM 836 O O . PRO A 1 106 ? 12.537 1.064 7.011 1.00 95.50 106 PRO A O 1
ATOM 839 N N . LEU A 1 107 ? 12.419 -1.074 7.700 1.00 93.88 107 LEU A N 1
ATOM 840 C CA . LEU A 1 107 ? 12.241 -1.635 6.364 1.00 93.88 107 LEU A CA 1
ATOM 841 C C . LEU A 1 107 ? 11.045 -0.987 5.647 1.00 93.88 107 LEU A C 1
ATOM 843 O O . LEU A 1 107 ? 9.945 -0.888 6.190 1.00 93.88 107 LEU A O 1
ATOM 847 N N . GLY A 1 108 ? 11.261 -0.580 4.396 1.00 94.50 108 GLY A N 1
ATOM 848 C CA . GLY A 1 108 ? 10.229 0.049 3.574 1.00 94.50 108 GLY A CA 1
ATOM 849 C C . GLY A 1 108 ? 10.046 1.550 3.812 1.00 94.50 108 GLY A C 1
ATOM 850 O O . GLY A 1 108 ? 9.083 2.124 3.301 1.00 94.50 108 GLY A O 1
ATOM 851 N N . VAL A 1 109 ? 10.965 2.189 4.539 1.00 95.94 109 VAL A N 1
ATOM 852 C CA . VAL A 1 109 ? 11.084 3.647 4.665 1.00 95.94 109 VAL A CA 1
ATOM 853 C C . VAL A 1 109 ? 12.434 4.078 4.093 1.00 95.94 109 VAL A C 1
ATOM 855 O O . VAL A 1 109 ? 13.443 3.408 4.300 1.00 95.94 109 VAL A O 1
ATOM 858 N N . LYS A 1 110 ? 12.455 5.188 3.348 1.00 91.81 110 LYS A N 1
ATOM 859 C CA . LYS A 1 110 ? 13.665 5.747 2.731 1.00 91.81 110 LYS A CA 1
ATOM 860 C C . LYS A 1 110 ? 13.870 7.170 3.231 1.00 91.81 110 LYS A C 1
ATOM 862 O O . LYS A 1 110 ? 12.948 7.982 3.200 1.00 91.81 110 LYS A O 1
ATOM 867 N N . GLU A 1 111 ? 15.074 7.465 3.701 1.00 91.50 111 GLU A N 1
ATOM 868 C CA . GLU A 1 111 ? 15.421 8.796 4.193 1.00 91.50 111 GLU A CA 1
ATOM 869 C C . GLU A 1 111 ? 15.250 9.863 3.099 1.00 91.50 111 GLU A C 1
ATOM 871 O O . GLU A 1 111 ? 15.529 9.623 1.923 1.00 91.50 111 GLU A O 1
ATOM 876 N N . GLY A 1 112 ? 14.716 11.030 3.475 1.00 89.88 112 GLY A N 1
ATOM 877 C CA . GLY A 1 112 ? 14.386 12.107 2.536 1.00 89.88 112 GLY A CA 1
ATOM 878 C C . GLY A 1 112 ? 13.193 11.818 1.613 1.00 89.88 112 GLY A C 1
ATOM 879 O O . GLY A 1 112 ? 12.863 12.650 0.765 1.00 89.88 112 GLY A O 1
ATOM 880 N N . PHE A 1 113 ? 12.521 10.670 1.763 1.00 93.00 113 PHE A N 1
ATOM 881 C CA . PHE A 1 113 ? 11.360 10.295 0.965 1.00 93.00 113 PHE A CA 1
ATOM 882 C C . PHE A 1 113 ? 10.091 10.213 1.818 1.00 93.00 113 PHE A C 1
ATOM 884 O O . PHE A 1 113 ? 10.095 9.676 2.919 1.00 93.00 113 PHE A O 1
ATOM 891 N N . ARG A 1 114 ? 8.988 10.777 1.307 1.00 93.00 114 ARG A N 1
ATOM 892 C CA . ARG A 1 114 ? 7.738 10.948 2.072 1.00 93.00 114 ARG A CA 1
ATOM 893 C C . ARG A 1 114 ? 6.784 9.761 2.001 1.00 93.00 114 ARG A C 1
ATOM 895 O O . ARG A 1 114 ? 5.841 9.702 2.779 1.00 93.00 114 ARG A O 1
ATOM 902 N N . TYR A 1 115 ? 6.996 8.843 1.066 1.00 95.00 115 TYR A N 1
ATOM 903 C CA . TYR A 1 115 ? 6.081 7.734 0.827 1.00 95.00 115 TYR A CA 1
ATOM 904 C C . TYR A 1 115 ? 6.735 6.421 1.240 1.00 95.00 115 TYR A C 1
ATOM 906 O O . TYR A 1 115 ? 7.939 6.261 1.074 1.00 95.00 115 TYR A O 1
ATOM 914 N N . GLY A 1 116 ? 5.950 5.487 1.777 1.00 95.62 116 GLY A N 1
ATOM 915 C CA . GLY A 1 116 ? 6.430 4.157 2.153 1.00 95.62 116 GLY A CA 1
ATOM 916 C C . GLY A 1 116 ? 6.496 3.185 0.970 1.00 95.62 116 GLY A C 1
ATOM 917 O O . GLY A 1 116 ? 5.867 3.392 -0.073 1.00 95.62 116 GLY A O 1
ATOM 918 N N . ALA A 1 117 ? 7.219 2.079 1.148 1.00 95.75 117 ALA A N 1
ATOM 919 C CA . ALA A 1 117 ? 7.405 1.064 0.110 1.00 95.75 117 ALA A CA 1
ATOM 920 C C . ALA A 1 117 ? 6.091 0.383 -0.305 1.00 95.75 117 ALA A C 1
ATOM 922 O O . ALA A 1 117 ? 5.874 0.149 -1.492 1.00 95.75 117 ALA A O 1
ATOM 923 N N . ARG A 1 118 ? 5.176 0.118 0.641 1.00 95.88 118 ARG A N 1
ATOM 924 C CA . ARG A 1 118 ? 3.863 -0.490 0.342 1.00 95.88 118 ARG A CA 1
ATOM 925 C C . ARG A 1 118 ? 3.026 0.394 -0.582 1.00 95.88 118 ARG A C 1
ATOM 927 O O . ARG A 1 118 ? 2.554 -0.074 -1.612 1.00 95.88 118 ARG A O 1
ATOM 934 N N . LEU A 1 119 ? 2.914 1.683 -0.260 1.00 96.00 119 LEU A N 1
ATOM 935 C CA . LEU A 1 119 ? 2.196 2.644 -1.098 1.00 96.00 119 LEU A CA 1
ATOM 936 C C . LEU A 1 119 ? 2.867 2.806 -2.471 1.00 96.00 119 LEU A C 1
ATOM 938 O O . LEU A 1 119 ? 2.187 2.814 -3.493 1.00 96.00 119 LEU A O 1
ATOM 942 N N . SER A 1 120 ? 4.202 2.862 -2.507 1.00 96.44 120 SER A N 1
ATOM 943 C CA . SER A 1 120 ? 4.964 2.917 -3.764 1.00 96.44 120 SER A CA 1
ATOM 944 C C . SER A 1 120 ? 4.748 1.667 -4.627 1.00 96.44 120 SER A C 1
ATOM 946 O O . SER A 1 120 ? 4.685 1.769 -5.848 1.00 96.44 120 SER A O 1
ATOM 948 N N . SER A 1 121 ? 4.558 0.499 -4.005 1.00 95.62 121 SER A N 1
ATOM 949 C CA . SER A 1 121 ? 4.250 -0.754 -4.706 1.00 95.62 121 SER A CA 1
ATOM 950 C C . SER A 1 121 ? 2.851 -0.746 -5.318 1.00 95.62 121 SER A C 1
ATOM 952 O O . SER A 1 121 ? 2.681 -1.200 -6.446 1.00 95.62 121 SER A O 1
ATOM 954 N N . ILE A 1 122 ? 1.858 -0.183 -4.618 1.00 96.12 122 ILE A N 1
ATOM 955 C CA . ILE A 1 122 ? 0.509 0.015 -5.171 1.00 96.12 122 ILE A CA 1
ATOM 956 C C . ILE A 1 122 ? 0.572 0.953 -6.378 1.00 96.12 122 ILE A C 1
ATOM 958 O O . ILE A 1 122 ? 0.019 0.629 -7.423 1.00 96.12 122 ILE A O 1
ATOM 962 N N . VAL A 1 123 ? 1.290 2.076 -6.271 1.00 96.69 123 VAL A N 1
ATOM 963 C CA . VAL A 1 123 ? 1.511 3.003 -7.395 1.00 96.69 123 VAL A CA 1
ATOM 964 C C . VAL A 1 123 ? 2.158 2.296 -8.589 1.00 96.69 123 VAL A C 1
ATOM 966 O O . VAL A 1 123 ? 1.666 2.413 -9.712 1.00 96.69 123 VAL A O 1
ATOM 969 N N . GLY A 1 124 ? 3.219 1.522 -8.346 1.00 95.81 124 GLY A N 1
ATOM 970 C CA . GLY A 1 124 ? 3.867 0.705 -9.370 1.00 95.81 124 GLY A CA 1
ATOM 971 C C . GLY A 1 124 ? 2.875 -0.236 -10.050 1.00 95.81 124 GLY A C 1
ATOM 972 O O . GLY A 1 124 ? 2.761 -0.244 -11.275 1.00 95.81 124 GLY A O 1
ATOM 973 N N . TRP A 1 125 ? 2.080 -0.966 -9.267 1.00 96.19 125 TRP A N 1
ATOM 974 C CA . TRP A 1 125 ? 1.062 -1.866 -9.802 1.00 96.19 125 TRP A CA 1
ATOM 975 C C . TRP A 1 125 ? -0.022 -1.131 -10.597 1.00 96.19 125 TRP A C 1
ATOM 977 O O . TRP A 1 125 ? -0.369 -1.589 -11.679 1.00 96.19 125 TRP A O 1
ATOM 987 N N . LEU A 1 126 ? -0.525 0.018 -10.135 1.00 96.81 126 LEU A N 1
ATOM 988 C CA . LEU A 1 126 ? -1.519 0.810 -10.871 1.00 96.81 126 LEU A CA 1
ATOM 989 C C . LEU A 1 126 ? -1.003 1.219 -12.257 1.00 96.81 126 LEU A C 1
ATOM 991 O O . LEU A 1 126 ? -1.761 1.187 -13.226 1.00 96.81 126 LEU A O 1
ATOM 995 N N . GLY A 1 127 ? 0.281 1.570 -12.359 1.00 94.44 127 GLY A N 1
ATOM 996 C CA . GLY A 1 127 ? 0.927 1.880 -13.631 1.00 94.44 127 GLY A CA 1
ATOM 997 C C . GLY A 1 127 ? 1.145 0.650 -14.508 1.00 94.44 127 GLY A C 1
ATOM 998 O O . GLY A 1 127 ? 0.569 0.565 -15.588 1.00 94.44 127 GLY A O 1
ATOM 999 N N . TYR A 1 128 ? 1.960 -0.300 -14.050 1.00 90.31 128 TYR A N 1
ATOM 1000 C CA . TYR A 1 128 ? 2.436 -1.413 -14.882 1.00 90.31 128 TYR A CA 1
ATOM 1001 C C . TYR A 1 128 ? 1.438 -2.574 -14.999 1.00 90.31 128 TYR A C 1
ATOM 1003 O O . TYR A 1 128 ? 1.335 -3.190 -16.053 1.00 90.31 128 TYR A O 1
ATOM 1011 N N . GLY A 1 129 ? 0.697 -2.885 -13.932 1.00 90.56 129 GLY A N 1
ATOM 1012 C CA . GLY A 1 129 ? -0.314 -3.949 -13.927 1.00 90.56 129 GLY A CA 1
ATOM 1013 C C . GLY A 1 129 ? -1.711 -3.444 -14.295 1.00 90.56 129 GLY A C 1
ATOM 1014 O O . GLY A 1 129 ? -2.425 -4.067 -15.077 1.00 90.56 129 GLY A O 1
ATOM 1015 N N . GLY A 1 130 ? -2.094 -2.290 -13.748 1.00 93.31 130 GLY A N 1
ATOM 1016 C CA . GLY A 1 130 ? -3.391 -1.656 -13.966 1.00 93.31 130 GLY A CA 1
ATOM 1017 C C . GLY A 1 130 ? -3.485 -0.851 -15.263 1.00 93.31 130 GLY A C 1
ATOM 1018 O O . GLY A 1 130 ? -4.594 -0.558 -15.705 1.00 93.31 130 GLY A O 1
ATOM 1019 N N . ASN A 1 131 ? -2.354 -0.514 -15.895 1.00 91.75 131 ASN A N 1
ATOM 1020 C CA . ASN A 1 131 ? -2.284 0.322 -17.100 1.00 91.75 131 ASN A CA 1
ATOM 1021 C C . ASN A 1 131 ? -2.956 1.700 -16.930 1.00 91.75 131 ASN A C 1
ATOM 1023 O O . ASN A 1 131 ? -3.515 2.265 -17.877 1.00 91.75 131 ASN A O 1
ATOM 1027 N N . LEU A 1 132 ? -2.934 2.261 -15.715 1.00 95.38 132 LEU A N 1
ATOM 1028 C CA . LEU A 1 132 ? -3.440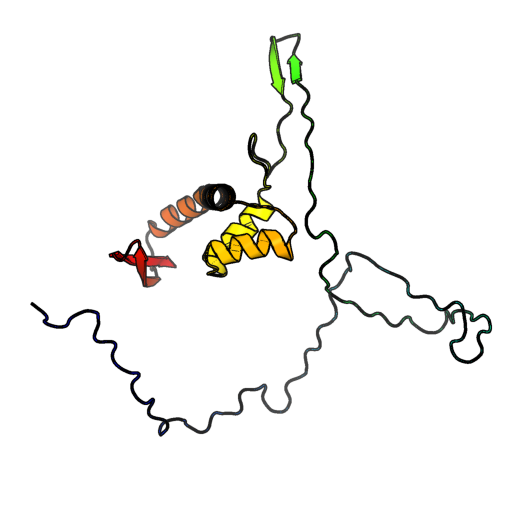 3.609 -15.473 1.00 95.38 132 LEU A CA 1
ATOM 1029 C C . LEU A 1 132 ? -2.441 4.642 -15.994 1.00 95.38 132 LEU A C 1
ATOM 1031 O O . LEU A 1 132 ? -1.242 4.578 -15.724 1.00 95.38 132 LEU A O 1
ATOM 1035 N N . THR A 1 133 ? -2.957 5.669 -16.668 1.00 94.12 133 THR A N 1
ATOM 1036 C CA . THR A 1 133 ? -2.153 6.837 -17.041 1.00 94.12 133 THR A CA 1
ATOM 1037 C C . THR A 1 133 ? -1.669 7.578 -15.793 1.00 94.12 133 THR A C 1
ATOM 1039 O O . THR A 1 133 ? -2.328 7.549 -14.754 1.00 94.12 133 THR A O 1
ATOM 1042 N N . TRP A 1 134 ? -0.553 8.302 -15.905 1.00 94.31 134 TRP A N 1
ATOM 1043 C CA . TRP A 1 134 ? 0.030 9.092 -14.811 1.00 94.31 134 TRP A CA 1
ATOM 1044 C C . TRP A 1 134 ? -0.998 9.965 -14.080 1.00 94.31 134 TRP A C 1
ATOM 1046 O O . TRP A 1 134 ? -1.099 9.912 -12.858 1.00 94.31 134 TRP A O 1
ATOM 1056 N N . ARG A 1 135 ? -1.842 10.684 -14.829 1.00 95.69 135 ARG A N 1
ATOM 1057 C CA . ARG A 1 135 ? -2.892 11.539 -14.254 1.00 95.69 135 ARG A CA 1
ATOM 1058 C C . ARG A 1 135 ? -3.983 10.751 -13.520 1.00 95.69 135 ARG A C 1
ATOM 1060 O O . ARG A 1 135 ? -4.509 11.219 -12.520 1.00 95.69 135 ARG A O 1
ATOM 1067 N N . LYS A 1 136 ? -4.323 9.543 -13.986 1.00 96.75 136 LYS A N 1
ATOM 1068 C CA . LYS A 1 136 ? -5.281 8.671 -13.283 1.00 96.75 136 LYS A CA 1
ATOM 1069 C C . LYS A 1 136 ? -4.695 8.118 -11.989 1.00 96.75 136 LYS A C 1
ATOM 1071 O O . LYS A 1 136 ? -5.426 7.997 -11.015 1.00 96.75 136 LYS A O 1
ATOM 1076 N N . GLN A 1 137 ? -3.404 7.793 -11.978 1.00 97.38 137 GLN A N 1
ATOM 1077 C CA . GLN A 1 137 ? -2.718 7.372 -10.758 1.00 97.38 137 GLN A CA 1
ATOM 1078 C C . GLN A 1 137 ? -2.680 8.514 -9.737 1.00 97.38 137 GLN A C 1
ATOM 1080 O O . GLN A 1 137 ? -3.060 8.306 -8.594 1.00 97.38 137 GLN A O 1
ATOM 1085 N N . GLU A 1 138 ? -2.303 9.722 -10.162 1.00 96.50 138 GLU A N 1
ATOM 1086 C CA . GLU A 1 138 ? -2.334 10.940 -9.339 1.00 96.50 138 G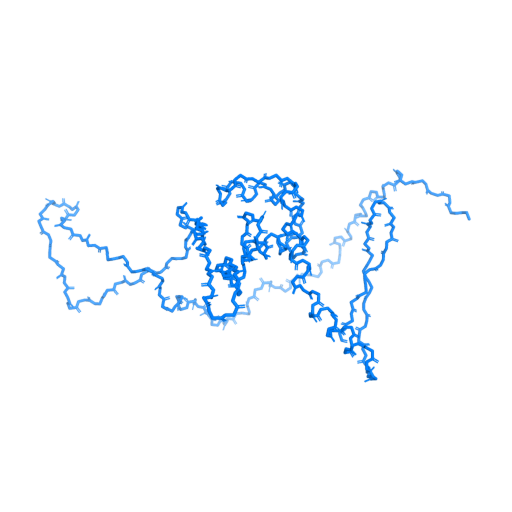LU A CA 1
ATOM 1087 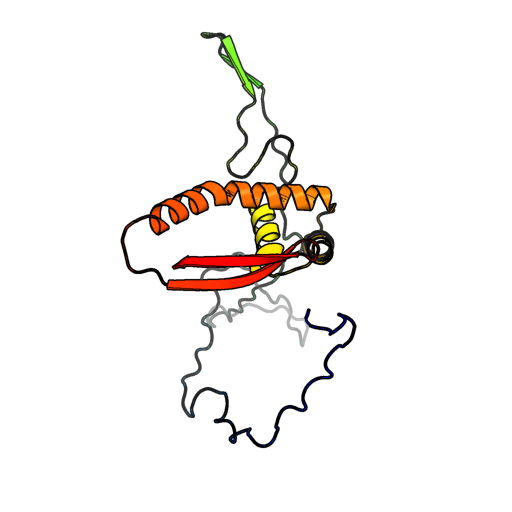C C . GLU A 1 138 ? -3.721 11.162 -8.714 1.00 96.50 138 GLU A C 1
ATOM 1089 O O . GLU A 1 138 ? -3.836 11.193 -7.493 1.00 96.50 138 GLU A O 1
ATOM 1094 N N . HIS A 1 139 ? -4.784 11.169 -9.528 1.00 96.06 139 HIS A N 1
ATOM 1095 C CA . HIS A 1 139 ? -6.159 11.298 -9.034 1.00 96.06 139 HIS A CA 1
ATOM 1096 C C . HIS A 1 139 ? -6.559 10.174 -8.070 1.00 96.06 139 HIS A C 1
ATOM 1098 O O . HIS A 1 139 ? -7.273 10.418 -7.104 1.00 96.06 139 HIS A O 1
ATOM 1104 N N . PHE A 1 140 ? -6.140 8.933 -8.323 1.00 95.50 140 PHE A N 1
ATOM 1105 C CA . PHE A 1 140 ? -6.464 7.821 -7.433 1.00 95.50 140 PHE A CA 1
ATOM 1106 C C . PHE A 1 140 ? -5.834 8.030 -6.050 1.00 95.50 140 PHE A C 1
ATOM 1108 O O . PHE A 1 140 ? -6.514 7.922 -5.034 1.00 95.50 140 PHE A O 1
ATOM 1115 N N . ILE A 1 141 ? -4.553 8.396 -6.003 1.00 95.88 141 ILE A N 1
ATOM 1116 C CA . ILE A 1 141 ? -3.849 8.649 -4.742 1.00 95.88 141 ILE A CA 1
ATOM 1117 C C . ILE A 1 141 ? -4.420 9.879 -4.013 1.00 95.88 141 ILE A C 1
ATOM 1119 O O . ILE A 1 141 ? -4.565 9.859 -2.792 1.00 95.88 141 ILE A O 1
ATOM 1123 N N . GLU A 1 142 ? -4.801 10.924 -4.742 1.00 95.25 142 GLU A N 1
ATOM 1124 C CA . GLU A 1 142 ? -5.350 12.140 -4.142 1.00 95.25 142 GLU A CA 1
ATOM 1125 C C . GLU A 1 142 ? -6.787 11.955 -3.639 1.00 95.25 142 GLU A C 1
ATOM 1127 O O . GLU A 1 142 ? -7.073 12.259 -2.485 1.00 95.25 142 GLU A O 1
ATOM 1132 N N . TYR A 1 143 ? -7.687 11.418 -4.465 1.00 93.19 143 TYR A N 1
ATOM 1133 C CA . TYR A 1 143 ? -9.120 11.382 -4.155 1.00 93.19 143 TYR A CA 1
ATOM 1134 C C . TYR A 1 143 ? -9.583 10.100 -3.462 1.00 93.19 143 TYR A C 1
ATOM 1136 O O . TYR A 1 143 ? -10.552 10.148 -2.711 1.00 93.19 143 TYR A O 1
ATOM 1144 N N . VAL A 1 144 ? -8.930 8.956 -3.702 1.00 93.00 144 VAL A N 1
ATOM 1145 C CA . VAL A 1 144 ? -9.301 7.682 -3.052 1.00 93.00 144 VAL A CA 1
ATOM 1146 C C . VAL A 1 144 ? -8.505 7.480 -1.770 1.00 93.00 144 VAL A C 1
ATOM 1148 O O . VAL A 1 144 ? -9.041 7.010 -0.773 1.00 93.00 144 VAL A O 1
ATOM 1151 N N . PHE A 1 145 ? -7.221 7.837 -1.782 1.00 93.88 145 PHE A N 1
ATOM 1152 C CA . PHE A 1 145 ? -6.343 7.678 -0.622 1.00 93.88 145 PHE A CA 1
ATOM 1153 C C . PHE A 1 145 ? -6.164 8.955 0.201 1.00 93.88 145 PHE A C 1
ATOM 1155 O O . PHE A 1 145 ? -5.581 8.887 1.282 1.00 93.88 145 PHE A O 1
ATOM 1162 N N . GLY A 1 146 ? -6.664 10.101 -0.269 1.00 93.06 146 GLY A N 1
ATOM 1163 C CA . GLY A 1 146 ? -6.596 11.359 0.473 1.00 93.06 146 GLY A CA 1
ATOM 1164 C C . GLY A 1 146 ? -5.179 11.923 0.601 1.00 93.06 146 GLY A C 1
ATOM 1165 O O . GLY A 1 146 ? -4.926 12.712 1.510 1.00 93.06 146 GLY A O 1
ATOM 1166 N N . ILE A 1 147 ? -4.235 11.509 -0.257 1.00 94.12 147 ILE A N 1
ATOM 1167 C CA . ILE A 1 147 ? -2.836 11.945 -0.184 1.00 94.12 147 ILE A CA 1
ATOM 1168 C C . ILE A 1 147 ? -2.536 12.918 -1.330 1.00 94.12 147 ILE A C 1
ATOM 1170 O O . ILE A 1 147 ? -2.432 12.486 -2.481 1.00 94.12 147 ILE A O 1
ATOM 1174 N N . PRO A 1 148 ? -2.280 14.205 -1.042 1.00 92.94 148 PRO A N 1
ATOM 1175 C CA . PRO A 1 148 ? -1.809 15.139 -2.052 1.00 92.94 148 PRO A CA 1
ATOM 1176 C C . PRO A 1 148 ? -0.486 14.656 -2.652 1.00 92.94 148 PRO A C 1
ATOM 1178 O O . PRO A 1 148 ? 0.492 14.384 -1.940 1.00 92.94 148 PRO A O 1
ATOM 1181 N N . ILE A 1 149 ? -0.438 14.545 -3.975 1.00 95.25 149 ILE A N 1
ATOM 1182 C CA . ILE A 1 149 ? 0.734 14.047 -4.686 1.00 95.25 149 ILE A CA 1
ATOM 1183 C C . ILE A 1 149 ? 0.956 14.846 -5.964 1.00 95.25 149 ILE A C 1
ATOM 1185 O O . ILE A 1 149 ? 0.017 15.270 -6.618 1.00 95.25 149 ILE A O 1
ATOM 1189 N N . SER A 1 150 ? 2.225 15.054 -6.311 1.00 94.06 150 SER A N 1
ATOM 1190 C CA . SER A 1 150 ? 2.617 15.611 -7.607 1.00 94.06 150 SER A CA 1
ATOM 1191 C C . SER A 1 150 ? 3.110 14.505 -8.533 1.00 94.06 150 SER A C 1
ATOM 1193 O O . SER A 1 150 ? 3.617 13.477 -8.074 1.00 94.06 150 SER A O 1
ATOM 1195 N N . GLN A 1 151 ? 3.106 14.752 -9.841 1.00 92.81 151 GLN A N 1
ATOM 1196 C CA . GLN A 1 151 ? 3.722 13.835 -10.808 1.00 92.81 151 GLN A CA 1
ATOM 1197 C C . GLN A 1 151 ? 5.211 13.571 -10.535 1.00 92.81 151 GLN A C 1
ATOM 1199 O O . GLN A 1 151 ? 5.685 12.455 -10.735 1.00 92.81 151 GLN A O 1
ATOM 1204 N N . GLY A 1 152 ? 5.947 14.555 -10.004 1.00 95.25 152 GLY A N 1
ATOM 1205 C CA . GLY A 1 152 ? 7.344 14.367 -9.604 1.00 95.25 152 GLY A CA 1
ATOM 1206 C C . GLY A 1 152 ? 7.496 13.389 -8.433 1.00 95.25 152 GLY A C 1
ATOM 1207 O O . GLY A 1 152 ? 8.395 12.547 -8.436 1.00 95.25 152 GLY A O 1
ATOM 1208 N N . SER A 1 153 ? 6.598 13.454 -7.446 1.00 95.31 153 SER A N 1
ATOM 1209 C CA . SER A 1 153 ? 6.529 12.465 -6.363 1.00 95.31 153 SER A CA 1
ATOM 1210 C C . SER A 1 153 ? 6.157 11.082 -6.894 1.00 95.31 153 SER A C 1
ATOM 1212 O O . SER A 1 153 ? 6.824 10.104 -6.559 1.00 95.31 153 SER A O 1
ATOM 1214 N N . LEU A 1 154 ? 5.153 11.012 -7.772 1.00 96.25 154 LEU A N 1
ATOM 1215 C CA . LEU A 1 154 ? 4.715 9.776 -8.416 1.00 96.25 154 LEU A CA 1
ATOM 1216 C C . LEU A 1 154 ? 5.868 9.114 -9.194 1.00 96.25 154 LEU A C 1
ATOM 1218 O O . LEU A 1 154 ? 6.075 7.907 -9.093 1.00 96.25 154 LEU A O 1
ATOM 1222 N N . ALA A 1 155 ? 6.693 9.904 -9.888 1.00 96.00 155 ALA A N 1
ATOM 1223 C CA . ALA A 1 155 ? 7.851 9.406 -10.627 1.00 96.00 155 ALA A CA 1
ATOM 1224 C C . ALA A 1 155 ? 8.928 8.824 -9.706 1.00 96.00 155 ALA A C 1
ATOM 1226 O O . ALA A 1 155 ? 9.501 7.774 -9.999 1.00 96.00 155 ALA A O 1
ATOM 1227 N N . LYS A 1 156 ? 9.167 9.455 -8.550 1.00 96.25 156 LYS A N 1
ATOM 1228 C CA . LYS A 1 156 ? 10.071 8.909 -7.528 1.00 96.25 156 LYS A CA 1
ATOM 1229 C C . LYS A 1 156 ? 9.550 7.589 -6.950 1.00 96.25 156 LYS A C 1
ATOM 1231 O O . LYS A 1 156 ? 10.356 6.697 -6.699 1.00 96.25 156 LYS A O 1
ATOM 1236 N N . MET A 1 157 ? 8.233 7.445 -6.773 1.00 96.69 157 MET A N 1
ATOM 1237 C CA . MET A 1 157 ? 7.620 6.188 -6.318 1.00 96.69 157 MET A CA 1
ATOM 1238 C C . MET A 1 157 ? 7.802 5.073 -7.352 1.00 96.69 157 MET A C 1
ATOM 1240 O O . MET A 1 157 ? 8.233 3.984 -6.982 1.00 96.69 157 MET A O 1
ATOM 1244 N N . HIS A 1 158 ? 7.568 5.357 -8.639 1.00 96.00 158 HIS A N 1
ATOM 1245 C CA . HIS A 1 158 ? 7.837 4.413 -9.734 1.00 96.00 158 HIS A CA 1
ATOM 1246 C C . HIS A 1 158 ? 9.299 3.991 -9.797 1.00 96.00 158 HIS A C 1
ATOM 1248 O O . HIS A 1 158 ? 9.587 2.801 -9.903 1.00 96.00 158 HIS A O 1
ATOM 1254 N N . LYS A 1 159 ? 10.225 4.947 -9.672 1.00 95.00 159 LYS A N 1
ATOM 1255 C CA . LYS A 1 159 ? 11.658 4.651 -9.642 1.00 95.00 159 LYS A CA 1
ATOM 1256 C C . LYS A 1 159 ? 12.008 3.721 -8.482 1.00 95.00 159 LYS A C 1
ATOM 1258 O O . LYS A 1 159 ? 12.715 2.742 -8.682 1.00 95.00 159 LYS A O 1
ATOM 1263 N N . TRP A 1 160 ? 11.492 3.987 -7.283 1.00 95.12 160 TRP A N 1
ATOM 1264 C CA . TRP A 1 160 ? 11.775 3.134 -6.130 1.00 95.12 160 TRP A CA 1
ATOM 1265 C C . TRP A 1 160 ? 11.137 1.744 -6.253 1.00 95.12 160 TRP A C 1
ATOM 1267 O O . TRP A 1 160 ? 11.760 0.749 -5.887 1.00 95.12 160 TRP A O 1
ATOM 1277 N N . PHE A 1 161 ? 9.930 1.654 -6.817 1.00 94.69 161 PHE A N 1
ATOM 1278 C CA . PHE A 1 161 ? 9.308 0.376 -7.154 1.00 94.69 161 PHE A CA 1
ATOM 1279 C C . PHE A 1 161 ? 10.179 -0.426 -8.133 1.00 94.69 161 PHE A C 1
ATOM 1281 O O . PHE A 1 161 ? 10.476 -1.587 -7.866 1.00 94.69 161 PHE A O 1
ATOM 1288 N N . GLN A 1 162 ? 10.670 0.199 -9.206 1.00 93.62 162 GLN A N 1
ATOM 1289 C CA . GLN A 1 162 ? 11.589 -0.437 -10.152 1.00 93.62 162 GLN A CA 1
ATOM 1290 C C . GLN A 1 162 ? 12.887 -0.899 -9.467 1.00 93.62 162 GLN A C 1
ATOM 1292 O O . GLN A 1 162 ? 13.274 -2.053 -9.621 1.00 93.62 162 GLN A O 1
ATOM 1297 N N . GLU A 1 163 ? 13.527 -0.034 -8.670 1.00 93.56 163 GLU A N 1
ATOM 1298 C CA . GLU A 1 163 ? 14.733 -0.368 -7.891 1.00 93.56 163 GLU A CA 1
ATOM 1299 C C . GLU A 1 163 ? 14.499 -1.595 -6.990 1.00 93.56 163 GLU A C 1
ATOM 1301 O O . GLU A 1 163 ? 15.383 -2.435 -6.843 1.00 93.56 163 GLU A O 1
ATOM 1306 N N . SER A 1 164 ? 13.299 -1.733 -6.415 1.00 92.88 164 SER A N 1
ATOM 1307 C CA . SER A 1 164 ? 12.949 -2.874 -5.559 1.00 92.88 164 SER A CA 1
ATOM 1308 C C . SER A 1 164 ? 12.831 -4.203 -6.313 1.00 92.88 164 SER A C 1
ATOM 1310 O O . SER A 1 164 ? 13.048 -5.260 -5.722 1.00 92.88 164 SER A O 1
ATOM 1312 N N . LEU A 1 165 ? 12.511 -4.158 -7.611 1.00 92.69 165 LEU A N 1
ATOM 1313 C CA . LEU A 1 165 ? 12.389 -5.337 -8.468 1.00 92.69 165 LEU A CA 1
ATOM 1314 C C . LEU A 1 165 ? 13.725 -5.754 -9.087 1.00 92.69 165 LEU A C 1
ATOM 1316 O O . LEU A 1 165 ? 13.850 -6.891 -9.532 1.00 92.69 165 LEU A O 1
ATOM 1320 N N . GLU A 1 166 ? 14.731 -4.878 -9.083 1.00 93.94 166 GLU A N 1
ATOM 1321 C CA . GLU A 1 166 ? 16.034 -5.125 -9.705 1.00 93.94 166 GLU A CA 1
ATOM 1322 C C . GLU A 1 166 ? 16.682 -6.457 -9.280 1.00 93.94 166 GLU A C 1
ATOM 1324 O O . GLU A 1 166 ? 17.105 -7.209 -10.160 1.00 93.94 166 GLU A O 1
ATOM 1329 N N . PRO A 1 167 ? 16.711 -6.847 -7.986 1.00 94.88 167 PRO A N 1
ATOM 1330 C CA . PRO A 1 167 ? 17.294 -8.131 -7.596 1.00 94.88 167 PRO A CA 1
ATOM 1331 C C . PRO A 1 167 ? 16.580 -9.325 -8.240 1.00 94.88 167 PRO A C 1
ATOM 1333 O O . PRO A 1 167 ? 17.230 -10.286 -8.651 1.00 94.88 167 PRO A O 1
ATOM 1336 N N . LEU A 1 168 ? 15.251 -9.252 -8.356 1.00 93.44 168 LEU A N 1
ATOM 1337 C CA . LEU A 1 168 ? 14.438 -10.282 -8.992 1.00 93.44 168 LEU A CA 1
ATOM 1338 C C . LEU A 1 168 ? 14.692 -10.300 -10.503 1.00 93.44 168 LEU A C 1
ATOM 1340 O O . LEU A 1 168 ? 14.928 -11.365 -11.067 1.00 93.44 168 LEU A O 1
ATOM 1344 N N . THR A 1 169 ? 14.726 -9.134 -11.149 1.00 91.12 169 THR A N 1
ATOM 1345 C CA . THR A 1 169 ? 15.066 -8.995 -12.572 1.00 91.12 169 THR A CA 1
ATOM 1346 C C . THR A 1 169 ? 16.421 -9.631 -12.885 1.00 91.12 169 THR A C 1
ATOM 1348 O O . THR A 1 169 ? 16.535 -10.409 -13.831 1.00 91.12 169 THR A O 1
ATOM 1351 N N . GLN A 1 170 ? 17.437 -9.387 -12.053 1.00 94.00 170 GLN A N 1
ATOM 1352 C CA . GLN A 1 170 ? 18.765 -9.986 -12.211 1.00 94.00 170 GLN A CA 1
ATOM 1353 C C . GLN A 1 170 ? 18.759 -11.509 -12.010 1.00 94.00 170 GLN A C 1
ATOM 1355 O O . GLN A 1 170 ? 19.486 -12.227 -12.700 1.00 94.00 170 GLN A O 1
ATOM 1360 N N . GLN A 1 171 ? 17.939 -12.029 -11.092 1.00 94.19 171 GLN A N 1
ATOM 1361 C CA . GLN A 1 171 ? 17.761 -13.476 -10.923 1.00 94.19 171 GLN A CA 1
ATOM 1362 C C . GLN A 1 171 ? 17.122 -14.118 -12.159 1.00 94.19 171 GLN A C 1
ATOM 1364 O O . GLN A 1 171 ? 17.640 -15.118 -12.658 1.00 94.19 171 GLN A O 1
ATOM 1369 N N . TRP 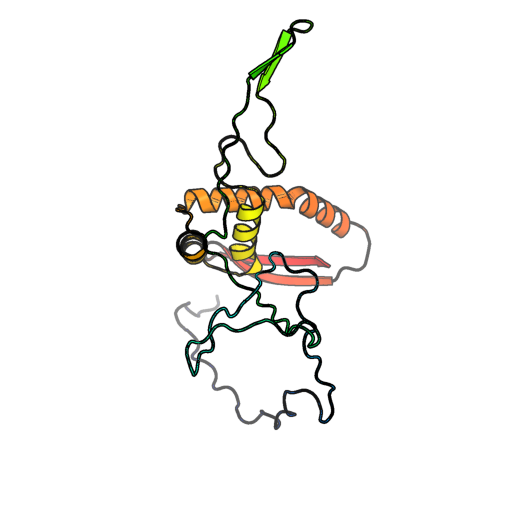A 1 172 ? 16.050 -13.525 -12.692 1.00 90.50 172 TRP A N 1
ATOM 1370 C CA . TRP A 1 172 ? 15.401 -13.999 -13.917 1.00 90.50 172 TRP A CA 1
ATOM 1371 C C . TRP A 1 172 ? 16.330 -13.938 -15.123 1.00 90.50 172 TRP A C 1
ATOM 1373 O O . TRP A 1 172 ? 16.383 -14.889 -15.900 1.00 90.50 172 TRP A O 1
ATOM 1383 N N . LEU A 1 173 ? 17.121 -12.872 -15.251 1.00 90.62 173 LEU A N 1
ATOM 1384 C CA . LEU A 1 173 ? 18.097 -12.743 -16.328 1.00 90.62 173 LEU A CA 1
ATOM 1385 C C . LEU A 1 173 ? 19.123 -13.885 -16.295 1.00 90.62 173 LEU A C 1
ATOM 1387 O O . LEU A 1 173 ? 19.376 -14.515 -17.321 1.00 90.62 173 LEU A O 1
ATOM 1391 N N . LYS A 1 174 ? 19.659 -14.209 -15.110 1.00 92.81 174 LYS A N 1
ATOM 1392 C CA . LYS A 1 174 ? 20.565 -15.355 -14.934 1.00 92.81 174 LYS A CA 1
ATOM 1393 C C . LYS A 1 174 ? 19.888 -16.683 -15.275 1.00 92.81 174 LYS A C 1
ATOM 1395 O O . LYS A 1 174 ? 20.517 -17.534 -15.892 1.00 92.81 174 LYS A O 1
ATOM 1400 N N . TYR A 1 175 ? 18.625 -16.867 -14.890 1.00 89.94 175 TYR A N 1
ATOM 1401 C CA . TYR A 1 175 ? 17.861 -18.084 -15.187 1.00 89.94 175 TYR A CA 1
ATOM 1402 C C . TYR A 1 175 ? 17.619 -18.278 -16.693 1.00 89.94 175 TYR A C 1
ATOM 1404 O O . TYR A 1 175 ? 17.786 -19.379 -17.225 1.00 89.94 175 TYR A O 1
ATOM 1412 N N . ILE A 1 176 ? 17.271 -17.203 -17.402 1.00 89.19 176 ILE A N 1
ATOM 1413 C CA . ILE A 1 176 ? 17.029 -17.231 -18.850 1.00 89.19 176 ILE A CA 1
ATOM 1414 C C . ILE A 1 176 ? 18.307 -17.590 -19.622 1.00 89.19 176 ILE A C 1
ATOM 1416 O O . ILE A 1 176 ? 18.224 -18.284 -20.630 1.00 89.19 176 ILE A O 1
ATOM 1420 N N . GLN A 1 177 ? 19.482 -17.185 -19.130 1.00 89.69 177 GLN A N 1
ATOM 1421 C CA . GLN A 1 177 ? 20.782 -17.508 -19.732 1.00 89.69 177 GLN A CA 1
ATOM 1422 C C . GLN A 1 177 ? 21.213 -18.973 -19.551 1.00 89.69 177 GLN A C 1
ATOM 1424 O O . GLN A 1 177 ? 22.158 -19.415 -20.205 1.00 89.69 177 GLN A O 1
ATOM 1429 N N . GLN A 1 178 ? 20.562 -19.736 -18.667 1.00 91.25 178 GLN A N 1
ATOM 1430 C CA . GLN A 1 178 ? 20.883 -21.151 -18.484 1.00 91.25 178 GLN A CA 1
ATOM 1431 C C . GLN A 1 178 ? 20.362 -22.001 -19.655 1.00 91.25 178 GLN A C 1
ATOM 1433 O O . GLN A 1 178 ? 19.296 -21.702 -20.198 1.00 91.25 178 GLN A O 1
ATOM 1438 N N . PRO A 1 179 ? 21.054 -23.101 -20.013 1.00 90.00 179 PRO A N 1
ATOM 1439 C CA . PRO A 1 179 ? 20.591 -24.011 -21.054 1.00 90.00 179 PRO A CA 1
ATOM 1440 C C . PRO A 1 179 ? 19.196 -24.573 -20.748 1.00 90.00 179 PRO A C 1
ATOM 1442 O O . PRO A 1 179 ? 18.914 -24.995 -19.626 1.00 90.00 179 PRO A O 1
ATOM 1445 N N . GLY A 1 180 ? 18.327 -24.616 -21.756 1.00 87.94 180 GLY A N 1
ATOM 1446 C CA . GLY A 1 180 ? 16.996 -25.206 -21.644 1.00 87.94 180 GLY A CA 1
ATOM 1447 C C . GLY A 1 180 ? 16.046 -24.727 -22.736 1.00 87.94 180 GLY A C 1
ATOM 1448 O O . GLY A 1 180 ? 16.345 -23.789 -23.472 1.00 87.94 180 GLY A O 1
ATOM 1449 N N . ILE A 1 181 ? 14.887 -25.377 -22.835 1.00 86.88 181 ILE A N 1
ATOM 1450 C CA . ILE A 1 181 ? 13.789 -24.896 -23.680 1.00 86.88 181 ILE A CA 1
ATOM 1451 C C . ILE A 1 181 ? 13.181 -23.668 -22.992 1.00 86.88 181 ILE A C 1
ATOM 1453 O O . ILE A 1 181 ? 12.960 -23.681 -21.778 1.00 86.88 181 ILE A O 1
ATOM 1457 N N . ARG A 1 182 ? 12.947 -22.607 -23.766 1.00 85.19 182 ARG A N 1
ATOM 1458 C CA . ARG A 1 182 ? 12.311 -21.363 -23.322 1.00 85.19 182 ARG A CA 1
ATOM 1459 C C . ARG A 1 182 ? 11.196 -21.014 -24.291 1.00 85.19 182 ARG A C 1
ATOM 1461 O O . ARG A 1 182 ? 11.382 -21.123 -25.503 1.00 85.19 182 ARG A O 1
ATOM 1468 N N . CYS A 1 183 ? 10.062 -20.586 -23.760 1.00 86.88 183 CYS A N 1
ATOM 1469 C CA . CYS A 1 183 ? 8.994 -20.017 -24.568 1.00 86.88 183 CYS A CA 1
ATOM 1470 C C . CYS A 1 183 ? 9.186 -18.504 -24.586 1.00 86.88 183 CYS A C 1
ATOM 1472 O O . CYS A 1 183 ? 9.214 -17.879 -23.527 1.00 86.88 183 CYS A O 1
ATOM 1474 N N . VAL A 1 184 ? 9.350 -17.932 -25.778 1.00 88.12 184 VAL A N 1
ATOM 1475 C CA . VAL A 1 184 ? 9.551 -16.492 -25.960 1.00 88.12 184 VAL A CA 1
ATOM 1476 C C . VAL A 1 184 ? 8.378 -15.923 -26.745 1.00 88.12 184 VAL A C 1
ATOM 1478 O O . VAL A 1 184 ? 8.004 -16.477 -27.777 1.00 88.12 184 VAL A O 1
ATOM 1481 N N . ASP A 1 185 ? 7.812 -14.831 -26.246 1.00 91.31 185 ASP A N 1
ATOM 1482 C CA . ASP A 1 185 ? 6.758 -14.061 -26.900 1.00 91.31 185 ASP A CA 1
ATOM 1483 C C . ASP A 1 185 ? 7.194 -12.603 -27.087 1.00 91.31 185 ASP A C 1
ATOM 1485 O O . ASP A 1 185 ? 7.934 -12.042 -26.272 1.00 91.31 185 ASP A O 1
ATOM 1489 N N . GLU A 1 186 ? 6.731 -11.990 -28.172 1.00 89.44 186 GLU A N 1
ATOM 1490 C CA . GLU A 1 186 ? 7.082 -10.632 -28.575 1.00 89.44 186 GLU A CA 1
ATOM 1491 C C . GLU A 1 186 ? 5.841 -9.747 -28.587 1.00 89.44 186 GLU A C 1
ATOM 1493 O O . GLU A 1 186 ? 4.898 -9.963 -29.347 1.00 89.44 186 GLU A O 1
ATOM 1498 N N . THR A 1 187 ? 5.864 -8.677 -27.797 1.00 87.56 187 THR A N 1
ATOM 1499 C CA . THR A 1 187 ? 4.812 -7.659 -27.815 1.00 87.56 187 THR A CA 1
ATOM 1500 C C . THR A 1 187 ? 5.395 -6.315 -28.217 1.00 87.56 187 THR A C 1
ATOM 1502 O O . THR A 1 187 ? 6.339 -5.815 -27.608 1.00 87.56 187 THR A O 1
ATOM 1505 N N . SER A 1 188 ? 4.825 -5.683 -29.242 1.00 90.00 188 SER A N 1
ATOM 1506 C CA . SER A 1 188 ? 5.252 -4.340 -29.632 1.00 90.00 188 SER A CA 1
ATOM 1507 C C . SER A 1 188 ? 4.860 -3.293 -28.592 1.00 90.00 188 SER A C 1
ATOM 1509 O O . SER A 1 188 ? 3.722 -3.291 -28.124 1.00 90.00 188 SER A O 1
ATOM 1511 N N . TYR A 1 189 ? 5.756 -2.350 -28.318 1.00 86.19 189 TYR A N 1
ATOM 1512 C CA . TYR A 1 189 ? 5.552 -1.278 -27.351 1.00 86.19 189 TYR A CA 1
ATOM 1513 C C . TYR A 1 189 ? 6.099 0.041 -27.894 1.00 86.19 189 TYR A C 1
ATOM 1515 O O . TYR A 1 189 ? 7.243 0.095 -28.328 1.00 86.19 189 TYR A O 1
ATOM 1523 N N . CYS A 1 190 ? 5.304 1.109 -27.900 1.00 87.44 190 CYS A N 1
ATOM 1524 C CA . CYS A 1 190 ? 5.754 2.400 -28.424 1.00 87.44 190 CYS A CA 1
ATOM 1525 C C . CYS A 1 190 ? 6.282 3.294 -27.300 1.00 87.44 190 CYS A C 1
ATOM 1527 O O . CYS A 1 190 ? 5.570 3.546 -26.330 1.00 87.44 190 CYS A O 1
ATOM 1529 N N . ILE A 1 191 ? 7.497 3.815 -27.465 1.00 86.38 191 ILE A N 1
ATOM 1530 C CA . ILE A 1 191 ? 8.121 4.795 -26.568 1.00 86.38 191 ILE A CA 1
ATOM 1531 C C . ILE A 1 191 ? 8.408 6.034 -27.411 1.00 86.38 191 ILE A C 1
ATOM 1533 O O . ILE A 1 191 ? 9.088 5.936 -28.428 1.00 86.38 191 ILE A O 1
ATOM 1537 N N . ASP A 1 192 ? 7.816 7.171 -27.042 1.00 87.31 192 ASP A N 1
ATOM 1538 C CA . ASP A 1 192 ? 7.951 8.453 -27.755 1.00 87.31 192 ASP A CA 1
ATOM 1539 C C . ASP A 1 192 ? 7.690 8.360 -29.271 1.00 87.31 192 ASP A C 1
ATOM 1541 O O . ASP A 1 192 ? 8.359 8.973 -30.098 1.00 87.31 192 ASP A O 1
ATOM 1545 N N . GLY A 1 193 ? 6.696 7.549 -29.649 1.00 87.81 193 GLY A N 1
ATOM 1546 C CA . GLY A 1 193 ? 6.316 7.324 -31.048 1.00 87.81 193 GLY A CA 1
ATOM 1547 C C . GLY A 1 193 ? 7.220 6.349 -31.812 1.00 87.81 193 GLY A C 1
ATOM 1548 O O . GLY A 1 193 ? 6.903 5.995 -32.946 1.00 87.81 193 GLY A O 1
ATOM 1549 N N . ILE A 1 194 ? 8.295 5.857 -31.196 1.00 91.75 194 ILE A N 1
ATOM 1550 C CA . ILE A 1 194 ? 9.179 4.836 -31.759 1.00 91.75 194 ILE A CA 1
ATOM 1551 C C . ILE A 1 194 ? 8.693 3.459 -31.300 1.00 91.75 194 ILE A C 1
ATOM 1553 O O . ILE A 1 194 ? 8.464 3.223 -30.114 1.00 91.75 194 ILE A O 1
ATOM 1557 N N . LYS A 1 195 ? 8.517 2.533 -32.247 1.00 91.25 195 LYS A N 1
ATOM 1558 C CA . LYS A 1 195 ? 8.086 1.160 -31.961 1.00 91.25 195 LYS A CA 1
ATOM 1559 C C . LYS A 1 195 ? 9.273 0.323 -31.469 1.00 91.25 195 LYS A C 1
ATOM 1561 O O . LYS A 1 195 ? 10.204 0.065 -32.226 1.00 91.25 195 LYS A O 1
ATOM 1566 N N . TYR A 1 196 ? 9.185 -0.143 -30.232 1.00 91.06 196 TYR A N 1
ATOM 1567 C CA . TYR A 1 196 ? 10.061 -1.124 -29.597 1.00 91.06 196 TYR A CA 1
ATOM 1568 C C . TYR A 1 196 ? 9.349 -2.477 -29.454 1.00 91.06 196 TYR A C 1
ATOM 1570 O O . TYR A 1 196 ? 8.164 -2.617 -29.778 1.00 91.06 196 TYR A O 1
ATOM 1578 N N . TRP A 1 197 ? 10.082 -3.472 -28.957 1.00 88.19 197 TRP A N 1
ATOM 1579 C CA . TRP A 1 197 ? 9.587 -4.816 -28.676 1.00 88.19 197 TRP A CA 1
ATOM 1580 C C . TRP A 1 197 ? 9.919 -5.188 -27.236 1.00 88.19 197 TRP A C 1
ATOM 1582 O O . TRP A 1 197 ? 11.066 -5.065 -26.804 1.00 88.19 197 TRP A O 1
ATOM 1592 N N . VAL A 1 198 ? 8.904 -5.622 -26.500 1.00 85.94 198 VAL A N 1
ATOM 1593 C CA . VAL A 1 198 ? 9.037 -6.227 -25.180 1.00 85.94 198 VAL A CA 1
ATOM 1594 C C . VAL A 1 198 ? 9.032 -7.733 -25.377 1.00 85.94 198 VAL A C 1
ATOM 1596 O O . VAL A 1 198 ? 8.099 -8.286 -25.961 1.00 85.94 198 VAL A O 1
ATOM 1599 N N . TRP A 1 199 ? 10.088 -8.372 -24.890 1.00 83.25 199 TRP A N 1
ATOM 1600 C CA . TRP A 1 199 ? 10.280 -9.812 -24.965 1.00 83.25 199 TRP A CA 1
ATOM 1601 C C . TRP A 1 199 ? 9.875 -10.426 -23.633 1.00 83.25 199 TRP A C 1
ATOM 1603 O O . TRP A 1 199 ? 10.380 -10.021 -22.585 1.00 83.25 199 TRP A O 1
ATOM 1613 N N . VAL A 1 200 ? 8.976 -11.400 -23.670 1.00 82.38 200 VAL A N 1
ATOM 1614 C CA . VAL A 1 200 ? 8.583 -12.183 -22.498 1.00 82.38 200 VAL A CA 1
ATOM 1615 C C . VAL A 1 200 ? 9.165 -13.575 -22.665 1.00 82.38 200 VAL A C 1
ATOM 1617 O O . VAL A 1 200 ? 8.892 -14.228 -23.665 1.00 82.38 200 VAL A O 1
ATOM 1620 N N . ALA A 1 201 ? 9.970 -14.022 -21.703 1.00 83.06 201 ALA A N 1
ATOM 1621 C CA . ALA A 1 201 ? 10.546 -15.361 -21.692 1.00 83.06 201 ALA A CA 1
ATOM 1622 C C . ALA A 1 201 ? 10.083 -16.114 -20.441 1.00 83.06 201 ALA A C 1
ATOM 1624 O O . ALA A 1 201 ? 10.201 -15.593 -19.330 1.00 83.06 201 ALA A O 1
ATOM 1625 N N . THR A 1 202 ? 9.573 -17.330 -20.634 1.00 74.19 202 THR A N 1
ATOM 1626 C CA . THR A 1 202 ? 9.173 -18.268 -19.569 1.00 74.19 202 THR A CA 1
ATOM 1627 C C . THR A 1 202 ? 9.880 -19.600 -19.722 1.00 74.19 202 THR A C 1
ATOM 1629 O O . THR A 1 202 ? 9.998 -20.064 -20.885 1.00 74.19 202 THR A O 1
#

Organism: NCBI:txid165597

Foldseek 3Di:
DDPDDPPPPPDDDPPPPVPPPPDDPPDDPPDDPDPDPPADPDDPDDDDDDDQADPPPRDGDDDDPVDDDDDDDDDDDDPQNDDQDDDDWDWDADPPPGDIDTDDDDPQDDPPARDGLVVLLVLLCCVPVVVDDLVRSQCCCCPVNVDHDDSVNSVVSNVVNVVVCVVVVVVVVVVVPDDDDKDKDWDWDDDPNDIDIDIDID

Sequence (202 aa):
NSSVPPSSDQLKKPSDKKKRKKGFKRGPKYDHPGKTRNGFGQPDKIVPLELENCPVCGGSVERDEVVPEKVQQVAEVVDQPIEIREYRRGFYKCPSCGWSDYSPVPLGVKEGFRYGARLSSIVGWLGYGGNLTWRKQEHFIEYVFGIPISQGSLAKMHKWFQESLEPLTQQWLKYIQQPGIRCVDETSYCIDGIKYWVWVAT